Protein AF-A0A2N2YH89-F1 (afdb_monomer)

Secondary structure (DSSP, 8-state):
---HHHHHHHHHHHHHHHHHHHS----PPPPP-------------------PPPS---SS--S-------HHHHHHHHH--EEEEEEEEESSSEEEEEEEEEETTEEEEEEEEEEE-------------PPPPPPEEEEEEEEEEETTEEEEEEEEEEE-TTSEEEEEEE-TTT--EEEEEEE------

Nearest PDB structures (foldseek):
  4yhc-assembly2_B  TM=2.971E-01  e=3.101E-01  Schizosaccharomyces pombe 972h-
  4r9z-assembly1_A  TM=3.423E-01  e=9.248E-01  Mycobacterium avium subsp. paratuberculosis K-10
  5grs-assembly1_A  TM=2.161E-01  e=2.115E-01  Schizosaccharomyces pombe 972h-

Structure (mmCIF, N/CA/C/O backbone):
data_AF-A0A2N2YH89-F1
#
_entry.id   AF-A0A2N2YH89-F1
#
loop_
_atom_site.group_PDB
_atom_site.id
_atom_site.type_symbol
_atom_site.label_atom_id
_atom_site.label_alt_id
_atom_site.label_comp_id
_atom_site.label_asym_id
_atom_site.label_entity_id
_atom_site.label_seq_id
_atom_site.pdbx_PDB_ins_code
_atom_site.Cartn_x
_atom_site.Cartn_y
_atom_site.Cartn_z
_atom_site.occupancy
_atom_site.B_iso_or_equiv
_atom_site.auth_seq_id
_atom_site.auth_comp_id
_atom_site.auth_asym_id
_atom_site.auth_atom_id
_atom_site.pdbx_PDB_model_num
ATOM 1 N N . MET A 1 1 ? 54.997 -1.698 -59.735 1.00 51.88 1 MET A N 1
ATOM 2 C CA . MET A 1 1 ? 54.662 -1.053 -58.443 1.00 51.88 1 MET A CA 1
ATOM 3 C C . MET A 1 1 ? 54.031 -2.098 -57.539 1.00 51.88 1 MET A C 1
ATOM 5 O O . MET A 1 1 ? 53.125 -2.788 -57.981 1.00 51.88 1 MET A O 1
ATOM 9 N N . LYS A 1 2 ? 54.572 -2.293 -56.331 1.00 60.97 2 LYS A N 1
ATOM 10 C CA . LYS A 1 2 ? 54.168 -3.355 -55.394 1.00 60.97 2 LYS A CA 1
ATOM 11 C C . LYS A 1 2 ? 52.795 -3.018 -54.787 1.00 60.97 2 LYS A C 1
ATOM 13 O O . LYS A 1 2 ? 52.726 -2.369 -53.750 1.00 60.97 2 LYS A O 1
ATOM 18 N N . THR A 1 3 ? 51.715 -3.418 -55.452 1.00 72.19 3 THR A N 1
ATOM 19 C CA . THR A 1 3 ? 50.324 -3.209 -55.001 1.00 72.19 3 THR A CA 1
ATOM 20 C C . THR A 1 3 ? 49.895 -4.215 -53.928 1.00 72.19 3 THR A C 1
ATOM 22 O O . THR A 1 3 ? 49.057 -3.908 -53.086 1.00 72.19 3 THR A O 1
ATOM 25 N N . THR A 1 4 ? 50.530 -5.387 -53.889 1.00 76.19 4 THR A N 1
ATOM 26 C CA . THR A 1 4 ? 50.272 -6.471 -52.931 1.00 76.19 4 THR A CA 1
ATOM 27 C C . THR A 1 4 ? 50.399 -6.072 -51.449 1.00 76.19 4 THR A C 1
ATOM 29 O O . THR A 1 4 ? 49.478 -6.377 -50.694 1.00 76.19 4 THR A O 1
ATOM 32 N N . PRO A 1 5 ? 51.456 -5.363 -50.989 1.00 84.06 5 PRO A N 1
ATOM 33 C CA . PRO A 1 5 ? 51.554 -4.950 -49.585 1.00 84.06 5 PRO A CA 1
ATOM 34 C C . PRO A 1 5 ? 50.467 -3.945 -49.176 1.00 84.06 5 PRO A C 1
ATOM 36 O O . PRO A 1 5 ? 49.965 -4.017 -48.060 1.00 84.06 5 PRO A O 1
ATOM 39 N N . TRP A 1 6 ? 50.048 -3.053 -50.079 1.00 85.00 6 TRP A N 1
ATOM 40 C CA . TRP A 1 6 ? 48.990 -2.074 -49.801 1.00 85.00 6 TRP A CA 1
ATOM 41 C C . TRP A 1 6 ? 47.617 -2.731 -49.633 1.00 85.00 6 TRP A C 1
ATOM 43 O O . TRP A 1 6 ? 46.864 -2.351 -48.739 1.00 85.00 6 TRP A O 1
ATOM 53 N N . ILE A 1 7 ? 47.316 -3.763 -50.428 1.00 88.06 7 ILE A N 1
ATOM 54 C CA . ILE A 1 7 ? 46.074 -4.539 -50.297 1.00 88.06 7 ILE A CA 1
ATOM 55 C C . ILE A 1 7 ? 46.023 -5.257 -48.940 1.00 88.06 7 ILE A C 1
ATOM 57 O O . ILE A 1 7 ? 44.997 -5.224 -48.266 1.00 88.06 7 ILE A O 1
ATOM 61 N N . ILE A 1 8 ? 47.140 -5.846 -48.501 1.00 89.00 8 ILE A N 1
ATOM 62 C CA . ILE A 1 8 ? 47.229 -6.536 -47.204 1.00 89.00 8 ILE A CA 1
ATOM 63 C C . ILE A 1 8 ? 47.012 -5.555 -46.043 1.00 89.00 8 ILE A C 1
ATOM 65 O O . ILE A 1 8 ? 46.270 -5.866 -45.114 1.00 89.00 8 ILE A O 1
ATOM 69 N N . ILE A 1 9 ? 47.599 -4.355 -46.113 1.00 90.69 9 ILE A N 1
ATOM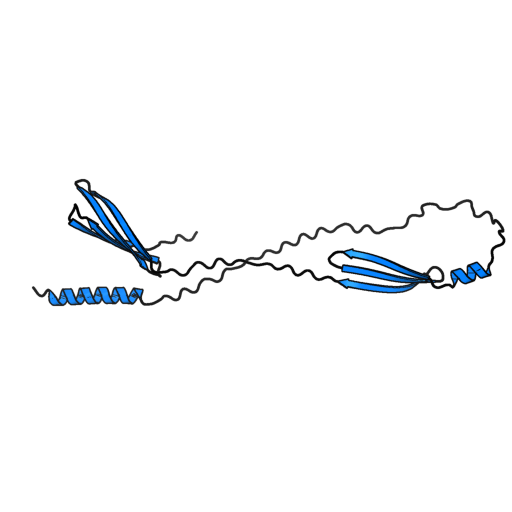 70 C CA . ILE A 1 9 ? 47.425 -3.307 -45.093 1.00 90.69 9 ILE A CA 1
ATOM 71 C C . ILE A 1 9 ? 45.963 -2.844 -45.013 1.00 90.69 9 ILE A C 1
ATOM 73 O O . ILE A 1 9 ? 45.434 -2.682 -43.913 1.00 90.69 9 ILE A O 1
ATOM 77 N N . ILE A 1 10 ? 45.287 -2.677 -46.156 1.00 90.69 10 ILE A N 1
ATOM 78 C CA . ILE A 1 10 ? 43.867 -2.293 -46.201 1.00 90.69 10 ILE A CA 1
ATOM 79 C C . ILE A 1 10 ? 42.989 -3.382 -45.570 1.00 90.69 10 ILE A C 1
ATOM 81 O O . ILE A 1 10 ? 42.126 -3.069 -44.752 1.00 90.69 10 ILE A O 1
ATOM 85 N N . ILE A 1 11 ? 43.237 -4.657 -45.884 1.00 91.19 11 ILE A N 1
ATOM 86 C CA . ILE A 1 11 ? 42.500 -5.786 -45.292 1.00 91.19 11 ILE A CA 1
ATOM 87 C C . ILE A 1 11 ? 42.705 -5.835 -43.769 1.00 91.19 11 ILE A C 1
ATOM 89 O O . ILE A 1 11 ? 41.742 -6.025 -43.025 1.00 91.19 11 ILE A O 1
ATOM 93 N N . LEU A 1 12 ? 43.932 -5.604 -43.293 1.00 90.50 12 LEU A N 1
ATOM 94 C CA . LEU A 1 12 ? 44.253 -5.555 -41.863 1.00 90.50 12 LEU A CA 1
ATOM 95 C C . LEU A 1 12 ? 43.542 -4.403 -41.141 1.00 90.50 12 LEU A C 1
ATOM 97 O O . LEU A 1 12 ? 43.008 -4.601 -40.051 1.00 90.50 12 LEU A O 1
ATOM 101 N N . LEU A 1 13 ? 43.485 -3.219 -41.757 1.00 87.12 13 LEU A N 1
ATOM 102 C CA . LEU A 1 13 ? 42.759 -2.067 -41.215 1.00 87.12 13 LEU A CA 1
ATOM 103 C C . LEU A 1 13 ? 41.254 -2.332 -41.113 1.00 87.12 13 LEU A C 1
ATOM 105 O O . LEU A 1 13 ? 40.651 -2.018 -40.088 1.00 87.12 13 LEU A O 1
ATOM 109 N N . VAL A 1 14 ? 40.656 -2.954 -42.134 1.00 87.19 14 VAL A N 1
ATOM 110 C CA . VAL A 1 14 ? 39.235 -3.338 -42.122 1.00 87.19 14 VAL A CA 1
ATOM 111 C C . VAL A 1 14 ? 38.959 -4.376 -41.028 1.00 87.19 14 VAL A C 1
ATOM 113 O O . VAL A 1 14 ? 38.000 -4.227 -40.270 1.00 87.19 14 VAL A O 1
ATOM 116 N N . ALA A 1 15 ? 39.823 -5.385 -40.880 1.00 85.94 15 ALA A N 1
ATOM 117 C CA . ALA A 1 15 ? 39.697 -6.399 -39.833 1.00 85.94 15 ALA A CA 1
ATOM 118 C C . ALA A 1 15 ? 39.805 -5.802 -38.417 1.00 85.94 15 ALA A C 1
ATOM 120 O O . ALA A 1 15 ? 39.018 -6.147 -37.534 1.00 85.94 15 ALA A O 1
ATOM 121 N N . LEU A 1 16 ? 40.732 -4.864 -38.203 1.00 85.06 16 LEU A N 1
ATOM 122 C CA . LEU A 1 16 ? 40.920 -4.186 -36.917 1.00 85.06 16 LEU A CA 1
ATOM 123 C C . LEU A 1 16 ? 39.730 -3.272 -36.574 1.00 85.06 16 LEU A C 1
ATOM 125 O O . LEU A 1 16 ? 39.316 -3.189 -35.415 1.00 85.06 16 LEU A O 1
ATOM 129 N N . PHE A 1 17 ? 39.124 -2.640 -37.584 1.00 78.06 17 PHE A N 1
ATOM 130 C CA . PHE A 1 17 ? 37.906 -1.844 -37.418 1.00 78.06 17 PHE A CA 1
ATOM 131 C C . PHE A 1 17 ? 36.701 -2.718 -37.030 1.00 78.06 17 PHE A C 1
ATOM 133 O O . PHE A 1 17 ? 35.992 -2.400 -36.074 1.00 78.06 17 PHE A O 1
ATOM 140 N N . LEU A 1 18 ? 36.535 -3.876 -37.683 1.00 76.38 18 LEU A N 1
ATOM 141 C CA . LEU A 1 18 ? 35.496 -4.865 -37.361 1.00 76.38 18 LEU A CA 1
ATOM 142 C C . LEU A 1 18 ? 35.651 -5.433 -35.937 1.00 76.38 18 LEU A C 1
ATOM 144 O O . LEU A 1 18 ? 34.666 -5.563 -35.210 1.00 76.38 18 LEU A O 1
ATOM 148 N N . GLN A 1 19 ? 36.880 -5.706 -35.481 1.00 76.69 19 GLN A N 1
ATOM 149 C CA . GLN A 1 19 ? 37.135 -6.181 -34.110 1.00 76.69 19 GLN A CA 1
ATOM 150 C C . GLN A 1 19 ? 36.736 -5.156 -33.031 1.00 76.69 19 GLN A C 1
ATOM 152 O O . GLN A 1 19 ? 36.253 -5.529 -31.955 1.00 76.69 19 GLN A O 1
ATOM 157 N N . ARG A 1 20 ? 36.871 -3.853 -33.313 1.00 69.12 20 ARG A N 1
ATOM 158 C CA . ARG A 1 20 ? 36.463 -2.772 -32.396 1.00 69.12 20 ARG A CA 1
ATOM 159 C C . ARG A 1 20 ? 34.938 -2.672 -32.246 1.00 69.12 20 ARG A C 1
ATOM 161 O O . ARG A 1 20 ? 34.426 -2.247 -31.206 1.00 69.12 20 ARG A O 1
ATOM 168 N N . GLU A 1 21 ? 34.188 -3.115 -33.248 1.00 65.75 21 GLU A N 1
ATOM 169 C CA . GLU A 1 21 ? 32.735 -3.259 -33.158 1.00 65.75 21 GLU A CA 1
ATOM 170 C C . GLU A 1 21 ? 32.298 -4.537 -32.446 1.00 65.75 21 GLU A C 1
ATOM 172 O O . GLU A 1 21 ? 31.341 -4.498 -31.672 1.00 65.75 21 GLU A O 1
ATOM 177 N N . CYS A 1 22 ? 33.034 -5.634 -32.612 1.00 64.81 22 CYS A N 1
ATOM 178 C CA . CYS A 1 22 ? 32.707 -6.911 -31.982 1.00 64.81 22 CYS A CA 1
ATOM 179 C C . CYS A 1 22 ? 32.970 -6.965 -30.473 1.00 64.81 22 CYS A C 1
ATOM 181 O O . CYS A 1 22 ? 32.470 -7.877 -29.829 1.00 64.81 22 CYS A O 1
ATOM 183 N N . THR A 1 23 ? 33.708 -6.019 -29.884 1.00 68.31 23 THR A N 1
ATOM 184 C CA . THR A 1 23 ? 33.873 -5.936 -28.421 1.00 68.31 23 THR A CA 1
ATOM 185 C C . THR A 1 23 ? 32.646 -5.267 -27.794 1.00 68.31 23 THR A C 1
ATOM 187 O O . THR A 1 23 ? 32.484 -4.046 -27.918 1.00 68.31 23 THR A O 1
ATOM 190 N N . PRO A 1 24 ? 31.725 -6.015 -27.157 1.00 61.25 24 PRO A N 1
ATOM 191 C CA . PRO A 1 24 ? 30.553 -5.412 -26.546 1.00 61.25 24 PRO A CA 1
ATOM 192 C C . PRO A 1 24 ? 31.013 -4.562 -25.361 1.00 61.25 24 PRO A C 1
ATOM 194 O O . PRO A 1 24 ? 31.636 -5.058 -24.426 1.00 61.25 24 PRO A O 1
ATOM 197 N N . LYS A 1 25 ? 30.711 -3.261 -25.391 1.00 62.19 25 LYS A N 1
ATOM 198 C CA . LYS A 1 25 ? 30.760 -2.467 -24.165 1.00 62.19 25 LYS A CA 1
ATOM 199 C C . LYS A 1 25 ? 29.578 -2.920 -23.319 1.00 62.19 25 LYS A C 1
ATOM 201 O O . LYS A 1 25 ? 28.440 -2.834 -23.777 1.00 62.19 25 LYS A O 1
ATOM 206 N N . VAL A 1 26 ? 29.854 -3.418 -22.120 1.00 56.38 26 VAL A N 1
ATOM 207 C CA . VAL A 1 26 ? 28.819 -3.710 -21.129 1.00 56.38 26 VAL A CA 1
ATOM 208 C C . VAL A 1 26 ? 28.295 -2.361 -20.642 1.00 56.38 26 VAL A C 1
ATOM 210 O O . VAL A 1 26 ? 28.901 -1.718 -19.792 1.00 56.38 26 VAL A O 1
ATOM 213 N N . VAL A 1 27 ? 27.223 -1.874 -21.265 1.00 60.84 27 VAL A N 1
ATOM 214 C CA . VAL A 1 27 ? 26.479 -0.719 -20.762 1.00 60.84 27 VAL A CA 1
ATOM 215 C C . VAL A 1 27 ? 25.462 -1.282 -19.786 1.00 60.84 27 VAL A C 1
ATOM 217 O O . VAL A 1 27 ? 24.442 -1.832 -20.199 1.00 60.84 27 VAL A O 1
ATOM 220 N N . CYS A 1 28 ? 25.774 -1.213 -18.495 1.00 55.94 28 CYS A N 1
ATOM 221 C CA . CYS A 1 28 ? 24.780 -1.468 -17.464 1.00 55.94 28 CYS A CA 1
ATOM 222 C C . CYS A 1 28 ? 23.704 -0.378 -17.591 1.00 55.94 28 CYS A C 1
ATOM 224 O O . CYS A 1 28 ? 24.067 0.802 -17.578 1.00 55.94 28 CYS A O 1
ATOM 226 N N . PRO A 1 29 ? 22.415 -0.723 -17.762 1.00 68.56 29 PRO A N 1
ATOM 227 C CA . PRO A 1 29 ? 21.364 0.280 -17.700 1.00 68.56 29 PRO A CA 1
ATOM 228 C C . PRO A 1 29 ? 21.414 0.928 -16.313 1.00 68.56 29 PRO A C 1
ATOM 230 O O . PRO A 1 29 ? 21.413 0.222 -15.304 1.00 68.56 29 PRO A O 1
ATOM 233 N N . GLU A 1 30 ? 21.510 2.259 -16.263 1.00 65.38 30 GLU A N 1
ATOM 234 C CA . GLU A 1 30 ? 21.319 3.001 -15.017 1.00 65.38 30 GLU A CA 1
ATOM 235 C C . GLU A 1 30 ? 19.954 2.601 -14.453 1.00 65.38 30 GLU A C 1
ATOM 237 O O . GLU A 1 30 ? 18.932 2.691 -15.138 1.00 65.38 30 GLU A O 1
ATOM 242 N N . CYS A 1 31 ? 19.957 2.076 -13.226 1.00 55.50 31 CYS A N 1
ATOM 243 C CA . CYS A 1 31 ? 18.734 1.678 -12.549 1.00 55.50 31 CYS A CA 1
ATOM 244 C C . CYS A 1 31 ? 17.789 2.888 -12.495 1.00 55.50 31 CYS A C 1
ATOM 246 O O . CYS A 1 31 ? 18.233 3.966 -12.085 1.00 55.50 31 CYS A O 1
ATOM 248 N N . PRO A 1 32 ? 16.508 2.746 -12.881 1.00 66.38 32 PRO A N 1
ATOM 249 C CA . PRO A 1 32 ? 15.560 3.847 -12.795 1.00 66.38 32 PRO A CA 1
ATOM 250 C C . PRO A 1 32 ? 15.457 4.315 -11.339 1.00 66.38 32 PRO A C 1
ATOM 252 O O . PRO A 1 32 ? 15.051 3.558 -10.455 1.00 66.38 32 PRO A O 1
ATOM 255 N N . GLN A 1 33 ? 15.856 5.562 -11.079 1.00 55.31 33 GLN A N 1
ATOM 256 C CA . GLN A 1 33 ? 15.696 6.176 -9.765 1.00 55.31 33 GLN A CA 1
ATOM 257 C C . GLN A 1 33 ? 14.218 6.508 -9.573 1.00 55.31 33 GLN A C 1
ATOM 259 O O . GLN A 1 33 ? 13.671 7.386 -10.234 1.00 55.31 33 GLN A O 1
ATOM 264 N N . THR A 1 34 ? 13.554 5.756 -8.697 1.00 53.06 34 THR A N 1
ATOM 265 C CA . THR A 1 34 ? 12.163 6.022 -8.328 1.00 53.06 34 THR A CA 1
ATOM 266 C C . THR A 1 34 ? 12.169 7.015 -7.173 1.00 53.06 34 THR A C 1
ATOM 268 O O . THR A 1 34 ? 12.496 6.649 -6.047 1.00 53.06 34 THR A O 1
ATOM 271 N N . THR A 1 35 ? 11.839 8.276 -7.444 1.00 52.69 35 THR A N 1
ATOM 272 C CA . THR A 1 35 ? 11.601 9.279 -6.400 1.00 52.69 35 THR A CA 1
ATOM 273 C C . THR A 1 35 ? 10.124 9.214 -6.027 1.00 52.69 35 THR A C 1
ATOM 275 O O . THR A 1 35 ? 9.265 9.602 -6.815 1.00 52.69 35 THR A O 1
ATOM 278 N N . SER A 1 36 ? 9.809 8.642 -4.864 1.00 55.62 36 SER A N 1
ATOM 279 C CA . SER A 1 36 ? 8.441 8.578 -4.346 1.00 55.62 36 SER A CA 1
ATOM 280 C C . SER A 1 36 ? 8.241 9.638 -3.265 1.00 55.62 36 SER A C 1
ATOM 282 O O . SER A 1 36 ? 8.697 9.455 -2.136 1.00 55.62 36 SER A O 1
ATOM 284 N N . ASP A 1 37 ? 7.520 10.706 -3.593 1.00 42.72 37 ASP A N 1
ATOM 285 C CA . ASP A 1 37 ? 7.068 11.688 -2.609 1.00 42.72 37 ASP A CA 1
ATOM 286 C C . ASP A 1 37 ? 5.690 11.278 -2.079 1.00 42.72 37 ASP A C 1
ATOM 288 O O . ASP A 1 37 ? 4.664 11.422 -2.744 1.00 42.72 37 ASP A O 1
ATOM 292 N N . THR A 1 38 ? 5.646 10.733 -0.863 1.00 63.09 38 THR A N 1
ATOM 293 C CA . THR A 1 38 ? 4.385 10.523 -0.139 1.00 63.09 38 THR A CA 1
ATOM 294 C C . THR A 1 38 ? 4.003 11.789 0.618 1.00 63.09 38 THR A C 1
ATOM 296 O O . THR A 1 38 ? 4.448 12.001 1.745 1.00 63.09 38 THR A O 1
ATOM 299 N N . ILE A 1 39 ? 3.141 12.609 0.018 1.00 62.84 39 ILE A N 1
ATOM 300 C CA . ILE A 1 39 ? 2.477 13.725 0.701 1.00 62.84 39 ILE A CA 1
ATOM 301 C C . ILE A 1 39 ? 1.267 13.155 1.452 1.00 62.84 39 ILE A C 1
ATOM 303 O O . ILE A 1 39 ? 0.360 12.587 0.844 1.00 62.84 39 ILE A O 1
ATOM 307 N N . ARG A 1 40 ? 1.266 13.250 2.787 1.00 50.28 40 ARG A N 1
ATOM 308 C CA . ARG A 1 40 ? 0.141 12.819 3.632 1.00 50.28 40 ARG A CA 1
ATOM 309 C C . ARG A 1 40 ? -0.674 14.030 4.075 1.00 50.28 40 ARG A C 1
ATOM 311 O O . ARG A 1 40 ? -0.378 14.624 5.109 1.00 50.28 40 ARG A O 1
ATOM 318 N N . ASP A 1 41 ? -1.733 14.340 3.334 1.00 42.88 41 ASP A N 1
ATOM 319 C CA . ASP A 1 41 ? -2.750 15.295 3.781 1.00 42.88 41 ASP A CA 1
ATOM 320 C C . ASP A 1 41 ? -3.609 14.654 4.872 1.00 42.88 41 ASP A C 1
ATOM 322 O O . ASP A 1 41 ? -4.537 13.885 4.615 1.00 42.88 41 ASP A O 1
ATOM 326 N N . THR A 1 42 ? -3.279 14.953 6.127 1.00 68.38 42 THR A N 1
ATOM 327 C CA . THR A 1 42 ? -4.094 14.530 7.267 1.00 68.38 42 THR A CA 1
ATOM 328 C C . THR A 1 42 ? -5.078 15.650 7.576 1.00 68.38 42 THR A C 1
ATOM 330 O O . THR A 1 42 ? -4.778 16.555 8.349 1.00 68.38 42 THR A O 1
ATOM 333 N N . ILE A 1 43 ? -6.254 15.619 6.944 1.00 63.03 43 ILE A N 1
ATOM 334 C CA . ILE A 1 43 ? -7.348 16.534 7.292 1.00 63.03 43 ILE A CA 1
ATOM 335 C C . ILE A 1 43 ? -7.888 16.095 8.656 1.00 63.03 43 ILE A C 1
ATOM 337 O O . ILE A 1 43 ? -8.641 15.125 8.765 1.00 63.03 43 ILE A O 1
ATOM 341 N N . THR A 1 44 ? -7.481 16.791 9.715 1.00 49.75 44 THR A N 1
ATOM 342 C CA . THR A 1 44 ? -8.015 16.607 11.065 1.00 49.75 44 THR A CA 1
ATOM 343 C C . THR A 1 44 ? -9.474 17.050 11.087 1.00 49.75 44 THR A C 1
ATOM 345 O O . THR A 1 44 ? -9.794 18.236 11.122 1.00 49.75 44 THR A O 1
ATOM 348 N N . LYS A 1 45 ? -10.392 16.079 11.048 1.00 68.75 45 LYS A N 1
ATOM 349 C CA . LYS A 1 45 ? -11.809 16.355 11.286 1.00 68.75 45 LYS A CA 1
ATOM 350 C C . LYS A 1 45 ? -11.987 16.723 12.763 1.00 68.75 45 LYS A C 1
ATOM 352 O O . LYS A 1 45 ? -11.500 15.981 13.616 1.00 68.75 45 LYS A O 1
ATOM 357 N N . PRO A 1 46 ? -12.669 17.832 13.089 1.00 69.44 46 PRO A N 1
ATOM 358 C CA . PRO A 1 46 ? -12.970 18.155 14.474 1.00 69.44 46 PRO A CA 1
ATOM 359 C C . PRO A 1 46 ? -13.878 17.066 15.058 1.00 69.44 46 PRO A C 1
ATOM 361 O O . PRO A 1 46 ? -14.988 16.840 14.576 1.00 69.44 46 PRO A O 1
ATOM 364 N N . THR A 1 47 ? -13.392 16.369 16.084 1.00 73.31 47 THR A N 1
ATOM 365 C CA . THR A 1 47 ? -14.172 15.376 16.827 1.00 73.31 47 THR A CA 1
ATOM 366 C C . THR A 1 47 ? -15.258 16.098 17.615 1.00 73.31 47 THR A C 1
ATOM 368 O O . THR A 1 47 ? -14.971 16.852 18.546 1.00 73.31 47 THR A O 1
ATOM 371 N N . VAL A 1 48 ? -16.520 15.887 17.242 1.00 69.81 48 VAL A N 1
ATOM 372 C CA . VAL A 1 48 ? -17.659 16.454 17.968 1.00 69.81 48 VAL A CA 1
ATOM 373 C C . VAL A 1 48 ? -17.908 15.586 19.198 1.00 69.81 48 VAL A C 1
ATOM 375 O O . VAL A 1 48 ? -18.520 14.524 19.117 1.00 69.81 48 VAL A O 1
ATOM 378 N N . HIS A 1 49 ? -17.392 16.011 20.349 1.00 69.81 49 HIS A N 1
ATOM 379 C CA . HIS A 1 49 ? -17.685 15.351 21.616 1.00 69.81 49 HIS A CA 1
ATOM 380 C C . HIS A 1 49 ? -19.108 15.708 22.054 1.00 69.81 49 HIS A C 1
ATOM 382 O O . HIS A 1 49 ? -19.419 16.873 22.307 1.00 69.81 49 HIS A O 1
ATOM 388 N N . TYR A 1 50 ? -19.982 14.705 22.134 1.00 73.69 50 TYR A N 1
ATOM 389 C CA . TYR A 1 50 ? -21.333 14.889 22.649 1.00 73.69 50 TYR A CA 1
ATOM 390 C C . TYR A 1 50 ? -21.276 15.221 24.144 1.00 73.69 50 TYR A C 1
ATOM 392 O O . TYR A 1 50 ? -20.912 14.380 24.966 1.00 73.69 50 TYR A O 1
ATOM 400 N N . VAL A 1 51 ? -21.636 16.457 24.490 1.00 75.25 51 VAL A N 1
ATOM 401 C CA . VAL A 1 51 ? -21.857 16.883 25.875 1.00 75.25 51 VAL A CA 1
ATOM 402 C C . VAL A 1 51 ? -23.369 16.896 26.100 1.00 75.25 51 VAL A C 1
ATOM 404 O O . VAL A 1 51 ? -24.039 17.777 25.550 1.00 75.25 51 VAL A O 1
ATOM 407 N N . PRO A 1 52 ? -23.935 15.936 26.855 1.00 63.69 52 PRO A N 1
ATOM 408 C CA . PRO A 1 52 ? -25.366 15.917 27.120 1.00 63.69 52 PRO A CA 1
ATOM 409 C C . PRO A 1 52 ? -25.764 17.192 27.866 1.00 63.69 52 PRO A C 1
ATOM 411 O O . PRO A 1 52 ? -25.309 17.447 28.981 1.00 63.69 52 PRO A O 1
ATOM 414 N N . LYS A 1 53 ? -26.613 18.004 27.233 1.00 73.38 53 LYS A N 1
ATOM 415 C CA . LYS A 1 53 ? -27.264 19.150 27.873 1.00 73.38 53 LYS A CA 1
ATOM 416 C C . LYS A 1 53 ? -28.643 18.700 28.359 1.00 73.38 53 LYS A C 1
ATOM 418 O O . LYS A 1 53 ? -29.364 18.084 27.573 1.00 73.38 53 LYS A O 1
ATOM 423 N N . PRO A 1 54 ? -29.028 18.983 29.614 1.00 68.31 54 PRO A N 1
ATOM 424 C CA . PRO A 1 54 ? -30.370 18.672 30.087 1.00 68.31 54 PRO A CA 1
ATOM 425 C C . PRO A 1 54 ? -31.390 19.450 29.246 1.00 68.31 54 PRO A C 1
ATOM 427 O O . PRO A 1 54 ? -31.355 20.676 29.192 1.00 68.31 54 PRO A O 1
ATOM 430 N N . ILE A 1 55 ? -32.263 18.720 28.546 1.00 73.94 55 ILE A N 1
ATOM 431 C CA . ILE A 1 55 ? -33.295 19.281 27.652 1.00 73.94 55 ILE A CA 1
ATOM 432 C C . ILE A 1 55 ? -34.448 19.868 28.477 1.00 73.94 55 ILE A C 1
ATOM 434 O O . ILE A 1 55 ? -35.083 20.840 28.080 1.00 73.94 55 ILE A O 1
ATOM 438 N N . TYR A 1 56 ? -34.694 19.284 29.647 1.00 72.44 56 TYR A N 1
ATOM 439 C CA . TYR A 1 56 ? -35.704 19.718 30.593 1.00 72.44 56 TYR A CA 1
ATOM 440 C C . TYR A 1 56 ? -35.205 19.436 32.008 1.00 72.44 56 TYR A C 1
ATOM 442 O O . TYR A 1 56 ? -34.857 18.302 32.340 1.00 72.44 56 TYR A O 1
ATOM 450 N N . THR A 1 57 ? -35.153 20.475 32.830 1.00 61.62 57 THR A N 1
ATOM 451 C CA . THR A 1 57 ? -34.955 20.368 34.273 1.00 61.62 57 THR A CA 1
ATOM 452 C C . THR A 1 57 ? -36.300 20.625 34.915 1.00 61.62 57 THR A C 1
ATOM 454 O O . THR A 1 57 ? -36.821 21.739 34.873 1.00 61.62 57 THR A O 1
ATOM 457 N N . ASP A 1 58 ? -36.877 19.572 35.473 1.00 62.97 58 ASP A N 1
ATOM 458 C CA . ASP A 1 58 ? -38.140 19.666 36.172 1.00 62.97 58 ASP A CA 1
ATOM 459 C C . ASP A 1 58 ? -37.970 20.478 37.462 1.00 62.97 58 ASP A C 1
ATOM 461 O O . ASP A 1 58 ? -37.356 20.031 38.430 1.00 62.97 58 ASP A O 1
ATOM 465 N N . THR A 1 59 ? -38.491 21.700 37.458 1.00 67.25 59 THR A N 1
ATOM 466 C CA . THR A 1 59 ? -38.507 22.593 38.619 1.00 67.25 59 THR A CA 1
ATOM 467 C C . THR A 1 59 ? -39.809 22.486 39.423 1.00 67.25 59 THR A C 1
ATOM 469 O O . THR A 1 59 ? -39.956 23.206 40.410 1.00 67.25 59 THR A O 1
ATOM 472 N N . GLY A 1 60 ? -40.752 21.601 39.046 1.00 57.78 60 GLY A N 1
ATOM 473 C CA . GLY A 1 60 ? -42.127 21.618 39.567 1.00 57.78 60 GLY A CA 1
ATOM 474 C C . GLY A 1 60 ? -42.816 20.274 39.865 1.00 57.78 60 GLY A C 1
ATOM 475 O O . GLY A 1 60 ? -43.813 20.288 40.591 1.00 57.78 60 GLY A O 1
ATOM 476 N N . SER A 1 61 ? -42.331 19.116 39.391 1.00 51.31 61 SER A N 1
ATOM 477 C CA . SER A 1 61 ? -42.915 17.792 39.706 1.00 51.31 61 SER A CA 1
ATOM 478 C C . SER A 1 61 ? -42.307 17.110 40.936 1.00 51.31 61 SER A C 1
ATOM 480 O O . SER A 1 61 ? -42.496 15.914 41.145 1.00 51.31 61 SER A O 1
ATOM 482 N N . THR A 1 62 ? -41.687 17.873 41.838 1.00 52.34 62 THR A N 1
ATOM 483 C CA . THR A 1 62 ? -41.470 17.461 43.239 1.00 52.34 62 THR A CA 1
ATOM 484 C C . THR A 1 62 ? -42.720 17.649 44.107 1.00 52.34 62 THR A C 1
ATOM 486 O O . THR A 1 62 ? -42.653 17.612 45.335 1.00 52.34 62 THR A O 1
ATOM 489 N N . LYS A 1 63 ? -43.909 17.801 43.507 1.00 52.31 63 LYS A N 1
ATOM 490 C CA . LYS A 1 63 ? -45.145 17.449 44.211 1.00 52.31 63 LYS A CA 1
ATOM 491 C C . LYS A 1 63 ? -45.113 15.943 44.427 1.00 52.31 63 LYS A C 1
ATOM 493 O O . LYS A 1 63 ? -45.383 15.198 43.492 1.00 52.31 63 LYS A O 1
ATOM 498 N N . TRP A 1 64 ? -44.780 15.522 45.646 1.00 54.34 64 TRP A N 1
ATOM 499 C CA . TRP A 1 64 ? -44.895 14.149 46.134 1.00 54.34 64 TRP A CA 1
ATOM 500 C C . TRP A 1 64 ? -46.308 13.618 45.862 1.00 54.34 64 TRP A C 1
ATOM 502 O O . TRP A 1 64 ? -47.207 13.707 46.696 1.00 54.34 64 TRP A O 1
ATOM 512 N N . ARG A 1 65 ? -46.543 13.097 44.658 1.00 55.09 65 ARG A N 1
ATOM 513 C CA . ARG A 1 65 ? -47.710 12.277 44.376 1.00 55.09 65 ARG A CA 1
ATOM 514 C C . ARG A 1 65 ? -47.391 10.929 44.990 1.00 55.09 65 ARG A C 1
ATOM 516 O O . ARG A 1 65 ? -46.575 10.186 44.454 1.00 55.09 65 ARG A O 1
ATOM 523 N N . SER A 1 66 ? -48.009 10.644 46.133 1.00 57.84 66 SER A N 1
ATOM 524 C CA . SER A 1 66 ? -48.064 9.294 46.681 1.00 57.84 66 SER A CA 1
ATOM 525 C C . SER A 1 66 ? -48.891 8.448 45.714 1.00 57.84 66 SER A C 1
ATOM 527 O O . SER A 1 66 ? -50.112 8.363 45.806 1.00 57.84 66 SER A O 1
ATOM 529 N N . TYR A 1 67 ? -48.225 7.923 44.692 1.00 65.50 67 TYR A N 1
ATOM 530 C CA . TYR A 1 67 ? -48.731 6.779 43.958 1.00 65.50 67 TYR A CA 1
ATOM 531 C C . TYR A 1 67 ? -48.478 5.532 44.811 1.00 65.50 67 TYR A C 1
ATOM 533 O O . TYR A 1 67 ? -47.489 5.500 45.548 1.00 65.50 67 TYR A O 1
ATOM 541 N N . PRO A 1 68 ? -49.334 4.503 44.736 1.00 71.19 68 PRO A N 1
ATOM 542 C CA . PRO A 1 68 ? -48.977 3.182 45.230 1.00 71.19 68 PRO A CA 1
ATOM 543 C C . PRO A 1 68 ? -47.801 2.680 44.386 1.00 71.19 68 PRO A C 1
ATOM 545 O O . PRO A 1 68 ? -47.978 2.218 43.263 1.00 71.19 68 PRO A O 1
ATOM 548 N N . VAL A 1 69 ? -46.586 2.877 44.892 1.00 68.12 69 VAL A N 1
ATOM 549 C CA . VAL A 1 69 ? -45.360 2.438 44.232 1.00 68.12 69 VAL A CA 1
ATOM 550 C C . VAL A 1 69 ? -44.984 1.087 44.810 1.00 68.12 69 VAL A C 1
ATOM 552 O O . VAL A 1 69 ? -44.799 0.964 46.021 1.00 68.12 69 VAL A O 1
ATOM 555 N N . ASP A 1 70 ? -44.874 0.078 43.952 1.00 78.56 70 ASP A N 1
ATOM 556 C CA . ASP A 1 70 ? -44.353 -1.220 44.358 1.00 78.56 70 ASP A CA 1
ATOM 557 C C . ASP A 1 70 ? -42.836 -1.097 44.559 1.00 78.56 70 ASP A C 1
ATOM 559 O O . ASP A 1 70 ? -42.038 -1.094 43.614 1.00 78.56 70 ASP A O 1
ATOM 563 N N . THR A 1 71 ? -42.434 -0.920 45.817 1.00 82.88 71 THR A N 1
ATOM 564 C CA . THR A 1 71 ? -41.027 -0.773 46.199 1.00 82.88 71 THR A CA 1
ATOM 565 C C . THR A 1 71 ? -40.219 -2.019 45.856 1.00 82.88 71 THR A C 1
ATOM 567 O O . THR A 1 71 ? -39.044 -1.893 45.513 1.00 82.88 71 THR A O 1
ATOM 570 N N . PHE A 1 72 ? -40.831 -3.208 45.874 1.00 87.62 72 PHE A N 1
ATOM 571 C CA . PHE A 1 72 ? -40.157 -4.441 45.478 1.00 87.62 72 PHE A CA 1
ATOM 572 C C . PHE A 1 72 ? -39.849 -4.449 43.986 1.00 87.62 72 PHE A C 1
ATOM 574 O O . PHE A 1 72 ? -38.741 -4.823 43.607 1.00 87.62 72 PHE A O 1
ATOM 581 N N . GLN A 1 73 ? -40.778 -3.986 43.148 1.00 88.06 73 GLN A N 1
ATOM 582 C CA . GLN A 1 73 ? -40.555 -3.910 41.705 1.00 88.06 73 GLN A CA 1
ATOM 583 C C . GLN A 1 73 ? -39.419 -2.940 41.359 1.00 88.06 73 GLN A C 1
ATOM 585 O O . GLN A 1 73 ? -38.545 -3.285 40.566 1.00 88.06 73 GLN A O 1
ATOM 590 N N . ILE A 1 74 ? -39.380 -1.765 41.993 1.00 87.38 74 ILE A N 1
ATOM 591 C CA . ILE A 1 74 ? -38.304 -0.784 41.774 1.00 87.38 74 ILE A CA 1
ATOM 592 C C . ILE A 1 74 ? -36.950 -1.341 42.216 1.00 87.38 74 ILE A C 1
ATOM 594 O O . ILE A 1 74 ? -35.965 -1.204 41.494 1.00 87.38 74 ILE A O 1
ATOM 598 N N . LEU A 1 75 ? -36.881 -1.974 43.391 1.00 89.75 75 LEU A N 1
ATOM 599 C CA . LEU A 1 75 ? -35.637 -2.576 43.872 1.00 89.75 75 LEU A CA 1
ATOM 600 C C . LEU A 1 75 ? -35.193 -3.718 42.953 1.00 89.75 75 LEU A C 1
ATOM 602 O O . LEU A 1 75 ? -34.017 -3.797 42.605 1.00 89.75 75 LEU A O 1
ATOM 606 N N . SER A 1 76 ? -36.127 -4.562 42.515 1.00 90.44 76 SER A N 1
ATOM 607 C CA . SER A 1 76 ? -35.849 -5.634 41.562 1.00 90.44 76 SER A CA 1
ATOM 608 C C . SER A 1 76 ? -35.275 -5.092 40.252 1.00 90.44 76 SER A C 1
ATOM 610 O O . SER A 1 76 ? -34.281 -5.625 39.766 1.00 90.44 76 SER A O 1
ATOM 612 N N . ASP A 1 77 ? -35.861 -4.028 39.700 1.00 89.38 77 ASP A N 1
ATOM 613 C CA . ASP A 1 77 ? -35.388 -3.389 38.469 1.00 89.38 77 ASP A CA 1
ATOM 614 C C . ASP A 1 77 ? -34.008 -2.736 38.660 1.00 89.38 77 ASP A C 1
ATOM 616 O O . ASP A 1 77 ? -33.084 -2.988 37.888 1.00 89.38 77 ASP A O 1
ATOM 620 N N . TYR A 1 78 ? -33.807 -2.009 39.765 1.00 90.94 78 TYR A N 1
ATOM 621 C CA . TYR A 1 78 ? -32.537 -1.351 40.092 1.00 90.94 78 TYR A CA 1
ATOM 622 C C . TYR A 1 78 ? -31.366 -2.336 40.256 1.00 90.94 78 TYR A C 1
ATOM 624 O O . T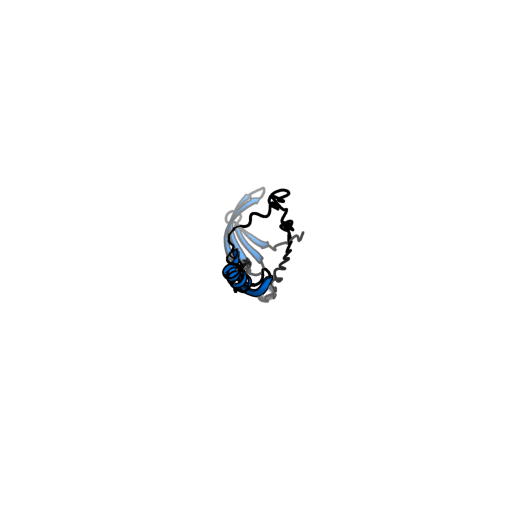YR A 1 78 ? -30.245 -2.055 39.817 1.00 90.94 78 TYR A O 1
ATOM 632 N N . PHE A 1 79 ? -31.608 -3.496 40.874 1.00 93.44 79 PHE A N 1
ATOM 633 C CA . PHE A 1 79 ? -30.605 -4.554 41.043 1.00 93.44 79 PHE A CA 1
ATOM 634 C C . PHE A 1 79 ? -30.506 -5.507 39.850 1.00 93.44 79 PHE A C 1
ATOM 636 O O . PHE A 1 79 ? -29.593 -6.340 39.810 1.00 93.44 79 PHE A O 1
ATOM 643 N N . SER A 1 80 ? -31.399 -5.394 38.868 1.00 93.25 80 SER A N 1
ATOM 644 C CA . SER A 1 80 ? -31.320 -6.204 37.664 1.00 93.25 80 SER A CA 1
ATOM 645 C C . SER A 1 80 ? -30.057 -5.872 36.857 1.00 93.25 80 SER A C 1
ATOM 647 O O . SER A 1 80 ? -29.402 -4.837 37.036 1.00 93.25 80 SER A O 1
ATOM 649 N N . LYS A 1 81 ? -29.653 -6.810 35.999 1.00 93.69 81 LYS A N 1
ATOM 650 C CA . LYS A 1 81 ? -28.526 -6.641 35.080 1.00 93.69 81 LYS A CA 1
ATOM 651 C C . LYS A 1 81 ? -29.081 -6.605 33.670 1.00 93.69 81 LYS A C 1
ATOM 653 O O . LYS A 1 81 ? -29.598 -7.611 33.188 1.00 93.69 81 LYS A O 1
ATOM 658 N N . HIS A 1 82 ? -28.924 -5.472 33.009 1.00 92.88 82 HIS A N 1
ATOM 659 C CA . HIS A 1 82 ? -29.286 -5.305 31.612 1.00 92.88 82 HIS A CA 1
ATOM 660 C C . HIS A 1 82 ? -28.045 -5.381 30.744 1.00 92.88 82 HIS A C 1
ATOM 662 O O . HIS A 1 82 ? -27.000 -4.826 31.084 1.00 92.88 82 HIS A O 1
ATOM 668 N N . LEU A 1 83 ? -28.175 -6.075 29.622 1.00 94.81 83 LEU A N 1
ATOM 669 C CA . LEU A 1 83 ? -27.099 -6.288 28.673 1.00 94.81 83 LEU A CA 1
ATOM 670 C C . LEU A 1 83 ? -27.448 -5.519 27.401 1.00 94.81 83 LEU A C 1
ATOM 672 O O . LEU A 1 83 ? -28.418 -5.837 26.717 1.00 94.81 83 LEU A O 1
ATOM 676 N N . TYR A 1 84 ? -26.680 -4.473 27.129 1.00 92.31 84 TYR A N 1
ATOM 677 C CA . TYR A 1 84 ? -26.844 -3.594 25.981 1.00 92.31 84 TYR A CA 1
ATOM 678 C C . TYR A 1 84 ? -25.761 -3.907 24.959 1.00 92.31 84 TYR A C 1
ATOM 680 O O . TYR A 1 84 ? -24.590 -4.038 25.308 1.00 92.31 84 TYR A O 1
ATOM 688 N N . ARG A 1 85 ? -26.147 -4.026 23.689 1.00 92.06 85 ARG A N 1
ATOM 689 C CA . ARG A 1 85 ? -25.219 -4.254 22.583 1.00 92.06 85 ARG A CA 1
ATOM 690 C C . ARG A 1 85 ? -25.389 -3.143 21.562 1.00 92.06 85 ARG A C 1
ATOM 692 O O . ARG A 1 85 ? -26.464 -3.011 20.986 1.00 92.06 85 ARG A O 1
ATOM 699 N N . ASP A 1 86 ? -24.329 -2.379 21.348 1.00 90.50 86 ASP A N 1
ATOM 700 C CA . ASP A 1 86 ? -24.308 -1.227 20.450 1.00 90.50 86 ASP A CA 1
ATOM 701 C C . ASP A 1 86 ? -23.176 -1.357 19.423 1.00 90.50 86 ASP A C 1
ATOM 703 O O . ASP A 1 86 ? -22.151 -1.986 19.686 1.00 90.50 86 ASP A O 1
ATOM 707 N N . THR A 1 87 ? -23.354 -0.788 18.235 1.00 92.88 87 THR A N 1
ATOM 708 C CA . THR A 1 87 ? -22.344 -0.793 17.169 1.00 92.88 87 THR A CA 1
ATOM 709 C C . THR A 1 87 ? -21.812 0.622 16.986 1.00 92.88 87 THR A C 1
ATOM 711 O O . THR A 1 87 ? -22.500 1.476 16.440 1.00 92.88 87 THR A O 1
ATOM 714 N N . LEU A 1 88 ? -20.574 0.866 17.423 1.00 90.31 88 LEU A N 1
ATOM 715 C CA . LEU A 1 88 ? -19.942 2.188 17.358 1.00 90.31 88 LEU A CA 1
ATOM 716 C C . LEU A 1 88 ? -19.437 2.530 15.953 1.00 90.31 88 LEU A C 1
ATOM 718 O O . LEU A 1 88 ? -19.429 3.696 15.568 1.00 90.31 88 LEU A O 1
ATOM 722 N N . GLN A 1 89 ? -18.979 1.526 15.202 1.00 89.69 89 GLN A N 1
ATOM 723 C CA . GLN A 1 89 ? -18.455 1.710 13.851 1.00 89.69 89 GLN A CA 1
ATOM 724 C C . GLN A 1 89 ? -18.689 0.454 13.015 1.00 89.69 89 GLN A C 1
ATOM 726 O O . GLN A 1 89 ? -18.468 -0.653 13.498 1.00 89.69 89 GLN A O 1
ATOM 731 N N . ASN A 1 90 ? -19.124 0.619 11.768 1.00 92.56 90 ASN A N 1
ATOM 732 C CA . ASN A 1 90 ? -19.326 -0.472 10.818 1.00 92.56 90 ASN A CA 1
ATOM 733 C C . ASN A 1 90 ? -19.014 0.019 9.399 1.00 92.56 90 ASN A C 1
ATOM 735 O O . ASN A 1 90 ? -19.919 0.315 8.621 1.00 92.56 90 ASN A O 1
ATOM 739 N N . ASP A 1 91 ? -17.721 0.135 9.101 1.00 89.56 91 ASP A N 1
ATOM 740 C CA . ASP A 1 91 ? -17.205 0.638 7.828 1.00 89.56 91 ASP A CA 1
ATOM 741 C C . ASP A 1 91 ? -16.363 -0.426 7.105 1.00 89.56 91 ASP A C 1
ATOM 743 O O . ASP A 1 91 ? -16.024 -1.476 7.652 1.00 89.56 91 ASP A O 1
ATOM 747 N N . SER A 1 92 ? -15.914 -0.112 5.886 1.00 85.88 92 SER A N 1
ATOM 748 C CA . SER A 1 92 ? -15.022 -0.960 5.078 1.00 85.88 92 SER A CA 1
ATOM 749 C C . SER A 1 92 ? -13.652 -1.243 5.705 1.00 85.88 92 SER A C 1
ATOM 751 O O . SER A 1 92 ? -12.914 -2.073 5.182 1.00 85.88 92 SER A O 1
ATOM 753 N N . ASN A 1 93 ? -13.293 -0.529 6.775 1.00 87.88 93 ASN A N 1
ATOM 754 C CA . ASN A 1 93 ? -11.995 -0.629 7.445 1.00 87.88 93 ASN A CA 1
ATOM 755 C C . ASN A 1 93 ? -12.093 -1.322 8.809 1.00 87.88 93 ASN A C 1
ATOM 757 O O . ASN A 1 93 ? -11.118 -1.927 9.253 1.00 87.88 93 ASN A O 1
ATOM 761 N N . ALA A 1 94 ? -13.235 -1.211 9.495 1.00 92.00 94 ALA A N 1
ATOM 762 C CA . ALA A 1 94 ? -13.407 -1.747 10.838 1.00 92.00 94 ALA A CA 1
ATOM 763 C C . ALA A 1 94 ? -14.883 -1.910 11.229 1.00 92.00 94 ALA A C 1
ATOM 765 O O . ALA A 1 94 ? -15.733 -1.093 10.874 1.00 92.00 94 ALA A O 1
ATOM 766 N N . LEU A 1 95 ? -15.139 -2.931 12.043 1.00 94.06 95 LEU A N 1
ATOM 767 C CA . LEU A 1 95 ? -16.371 -3.159 12.788 1.00 94.06 95 LEU A CA 1
ATOM 768 C C . LEU A 1 95 ? -16.049 -3.107 14.288 1.00 94.06 95 LEU A C 1
ATOM 770 O O . LEU A 1 95 ? -15.232 -3.887 14.778 1.00 94.06 95 LEU A O 1
ATOM 774 N N . ILE A 1 96 ? -16.695 -2.197 15.014 1.00 94.25 96 ILE A N 1
ATOM 775 C CA . ILE A 1 96 ? -16.545 -2.012 16.459 1.00 94.25 96 ILE A CA 1
ATOM 776 C C . ILE A 1 96 ? -17.919 -2.156 17.104 1.00 94.25 96 ILE A C 1
ATOM 778 O O . ILE A 1 96 ? -18.799 -1.316 16.916 1.00 94.25 96 ILE A O 1
ATOM 782 N N . VAL A 1 97 ? -18.085 -3.213 17.892 1.00 94.00 97 VAL A N 1
ATOM 783 C CA . VAL A 1 97 ? -19.310 -3.518 18.637 1.00 94.00 97 VAL A CA 1
ATOM 784 C C . VAL A 1 97 ? -18.996 -3.488 20.127 1.00 94.00 97 VAL A C 1
ATOM 786 O O . VAL A 1 97 ? -18.028 -4.095 20.574 1.00 94.00 97 VAL A O 1
ATOM 789 N N . LEU A 1 98 ? -19.813 -2.791 20.905 1.00 93.00 98 LEU A N 1
ATOM 790 C CA . LEU A 1 98 ? -19.681 -2.662 22.347 1.00 93.00 98 LEU A CA 1
ATOM 791 C C . LEU A 1 98 ? -20.794 -3.442 23.039 1.00 93.00 98 LEU A C 1
ATOM 793 O O . LEU A 1 98 ? -21.963 -3.317 22.684 1.00 93.00 98 LEU A O 1
ATOM 797 N N . THR A 1 99 ? -20.429 -4.252 24.027 1.00 94.38 99 THR A N 1
ATOM 798 C CA . THR A 1 99 ? -21.390 -4.952 24.882 1.00 94.38 99 THR A CA 1
ATOM 799 C C . THR A 1 99 ? -21.222 -4.477 26.319 1.00 94.38 99 THR A C 1
ATOM 801 O O . THR A 1 99 ? -20.178 -4.713 26.928 1.00 94.38 99 THR A O 1
ATOM 804 N N . ASP A 1 100 ? -22.245 -3.811 26.847 1.00 95.44 100 ASP A N 1
ATOM 805 C CA . ASP A 1 100 ? -22.261 -3.211 28.177 1.00 95.44 100 ASP A CA 1
ATOM 806 C C . ASP A 1 100 ? -23.251 -3.935 29.091 1.00 95.44 100 ASP A C 1
ATOM 808 O O . ASP A 1 100 ? -24.413 -4.132 28.744 1.00 95.44 100 ASP A O 1
ATOM 812 N N . THR A 1 101 ? -22.810 -4.275 30.299 1.00 93.88 101 THR A N 1
ATOM 813 C CA . THR A 1 101 ? -23.687 -4.746 31.374 1.00 93.88 101 THR A CA 1
ATOM 814 C C . THR A 1 101 ? -23.933 -3.596 32.338 1.00 93.88 101 THR A C 1
ATOM 816 O O . THR A 1 101 ? -23.007 -3.150 33.021 1.00 93.88 101 THR A O 1
ATOM 819 N N . VAL A 1 102 ? -25.176 -3.132 32.426 1.00 93.38 102 VAL A N 1
ATOM 820 C CA . VAL A 1 102 ? -25.599 -2.035 33.303 1.00 93.38 102 VAL A CA 1
ATOM 821 C C . VAL A 1 102 ? -26.445 -2.592 34.443 1.00 93.38 102 VAL A C 1
ATOM 823 O O . VAL A 1 102 ? -27.325 -3.422 34.232 1.00 93.38 102 VAL A O 1
ATOM 826 N N . SER A 1 103 ? -26.161 -2.150 35.661 1.00 93.44 103 SER A N 1
ATOM 827 C CA . SER A 1 103 ? -26.930 -2.464 36.869 1.00 93.44 103 SER A CA 1
ATOM 828 C C . SER A 1 103 ? -26.767 -1.315 37.849 1.00 93.44 103 SER A C 1
ATOM 830 O O . SER A 1 103 ? -25.726 -0.662 37.827 1.00 93.44 103 SER A O 1
ATOM 832 N N . GLN A 1 104 ? -27.753 -1.041 38.701 1.00 94.75 104 GLN A N 1
ATOM 833 C CA . GLN A 1 104 ? -27.676 0.043 39.690 1.00 94.75 104 GLN A CA 1
ATOM 834 C C . GLN A 1 104 ? -27.355 1.417 39.064 1.00 94.75 104 GLN A C 1
ATOM 836 O O . GLN A 1 104 ? -26.645 2.228 39.658 1.00 94.75 104 GLN A O 1
ATOM 841 N N . ASN A 1 105 ? -27.823 1.669 37.833 1.00 89.56 105 ASN A N 1
ATOM 842 C CA . ASN A 1 105 ? -27.493 2.857 37.031 1.00 89.56 105 ASN A CA 1
ATOM 843 C C . ASN A 1 105 ? -25.986 3.082 36.797 1.00 89.56 105 ASN A C 1
ATOM 845 O O . ASN A 1 105 ? -25.553 4.207 36.544 1.00 89.56 105 ASN A O 1
ATOM 849 N N . ARG A 1 106 ? -25.175 2.018 36.846 1.00 91.06 106 ARG A N 1
ATOM 850 C CA . ARG A 1 106 ? -23.752 2.052 36.493 1.00 91.06 106 ARG A CA 1
ATOM 851 C C . ARG A 1 106 ? -23.408 0.968 35.482 1.00 91.06 106 ARG A C 1
ATOM 853 O O . ARG A 1 106 ? -23.984 -0.119 35.490 1.00 91.06 106 ARG A O 1
ATOM 860 N N . ILE A 1 107 ? -22.399 1.232 34.660 1.00 93.69 107 ILE A N 1
ATOM 861 C CA . ILE A 1 107 ? -21.791 0.202 33.816 1.00 93.69 107 ILE A CA 1
ATOM 862 C C . ILE A 1 107 ? -20.934 -0.680 34.725 1.00 93.69 107 ILE A C 1
ATOM 864 O O . ILE A 1 107 ? -19.939 -0.233 35.290 1.00 93.69 107 ILE A O 1
ATOM 868 N N . VAL A 1 108 ? -21.357 -1.928 34.904 1.00 95.19 108 VAL A N 1
ATOM 869 C CA . VAL A 1 108 ? -20.640 -2.936 35.696 1.00 95.19 108 VAL A CA 1
ATOM 870 C C . VAL A 1 108 ? -19.526 -3.567 34.871 1.00 95.19 108 VAL A C 1
ATOM 872 O O . VAL A 1 108 ? -18.469 -3.893 35.403 1.00 95.19 108 VAL A O 1
ATOM 875 N N . TYR A 1 109 ? -19.768 -3.754 33.576 1.00 93.00 109 TYR A N 1
ATOM 876 C CA . TYR A 1 109 ? -18.822 -4.381 32.667 1.00 93.00 109 TYR A CA 1
ATOM 877 C C . TYR A 1 109 ? -19.005 -3.846 31.250 1.00 93.00 109 TYR A C 1
ATOM 879 O O . TYR A 1 109 ? -20.127 -3.552 30.844 1.00 93.00 109 TYR A O 1
ATOM 887 N N . ARG A 1 110 ? -17.898 -3.739 30.515 1.00 94.50 110 ARG A N 1
ATOM 888 C CA . ARG A 1 110 ? -17.849 -3.261 29.135 1.00 94.50 110 ARG A CA 1
ATOM 889 C C . ARG A 1 110 ? -16.871 -4.115 28.343 1.00 94.50 110 ARG A C 1
ATOM 891 O O . ARG A 1 110 ? -15.700 -4.204 28.710 1.00 94.50 110 ARG A O 1
ATOM 898 N N . TYR A 1 111 ? -17.346 -4.708 27.256 1.00 92.50 111 TYR A N 1
ATOM 899 C CA . TYR A 1 111 ? -16.558 -5.564 26.375 1.00 92.50 111 TYR A CA 1
ATOM 900 C C . TYR A 1 111 ? -16.584 -5.041 24.933 1.00 92.50 111 TYR A C 1
ATOM 902 O O . TYR A 1 111 ? -17.647 -5.052 24.304 1.00 92.50 111 TYR A O 1
ATOM 910 N N . PRO A 1 112 ? -15.441 -4.573 24.397 1.00 93.50 112 PRO A N 1
ATOM 911 C CA . PRO A 1 112 ? -15.327 -4.175 23.002 1.00 93.50 112 PRO A CA 1
ATOM 912 C C . PRO A 1 112 ? -14.961 -5.371 22.111 1.00 93.50 112 PRO A C 1
ATOM 914 O O . PRO A 1 112 ? -13.944 -6.032 22.311 1.00 93.50 112 PRO A O 1
ATOM 917 N N . GLN A 1 113 ? -15.756 -5.601 21.072 1.00 94.19 113 GLN A N 1
ATOM 918 C CA . GLN A 1 113 ? -15.454 -6.509 19.974 1.00 94.19 113 GLN A CA 1
ATOM 919 C C . GLN A 1 113 ? -15.014 -5.680 18.763 1.00 94.19 113 GLN A C 1
ATOM 921 O O . GLN A 1 113 ? -15.821 -4.984 18.148 1.00 94.19 113 GLN A O 1
ATOM 926 N N . ILE A 1 114 ? -13.723 -5.756 18.435 1.00 94.62 114 ILE A N 1
ATOM 927 C CA . ILE A 1 114 ? -13.099 -4.999 17.345 1.00 94.62 114 ILE A CA 1
ATOM 928 C C . ILE A 1 114 ? -12.683 -5.977 16.248 1.00 94.62 114 ILE A C 1
ATOM 930 O O . ILE A 1 114 ? -11.969 -6.944 16.501 1.00 94.62 114 ILE A O 1
ATOM 934 N N . THR A 1 115 ? -13.119 -5.729 15.020 1.00 93.38 115 THR A N 1
ATOM 935 C CA . THR A 1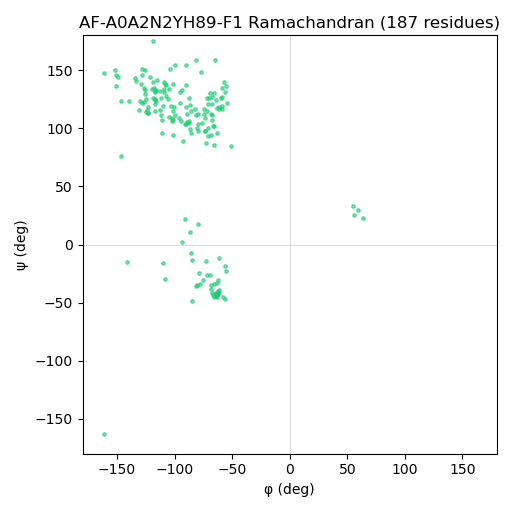 115 ? -12.711 -6.465 13.819 1.00 93.38 115 THR A CA 1
ATOM 936 C C . THR A 1 115 ? -12.173 -5.467 12.804 1.00 93.38 115 THR A C 1
ATOM 938 O O . THR A 1 115 ? -12.850 -4.497 12.485 1.00 93.38 115 THR A O 1
ATOM 941 N N . LEU A 1 116 ? -10.948 -5.677 12.319 1.00 92.19 116 LEU A N 1
ATOM 942 C CA . LEU A 1 116 ? -10.284 -4.789 11.361 1.00 92.19 116 LEU A CA 1
ATOM 943 C C . LEU A 1 116 ? -10.239 -5.447 9.979 1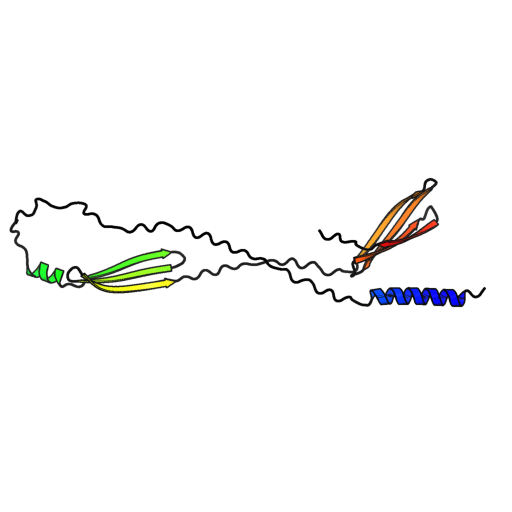.00 92.19 116 LEU A C 1
ATOM 945 O O . LEU A 1 116 ? -9.907 -6.627 9.865 1.00 92.19 116 LEU A O 1
ATOM 949 N N . TYR A 1 117 ? -10.525 -4.670 8.938 1.00 89.81 117 TYR A N 1
ATOM 950 C CA . TYR A 1 117 ? -10.503 -5.095 7.540 1.00 89.81 117 TYR A CA 1
ATOM 951 C C . TYR A 1 117 ? -9.328 -4.414 6.817 1.00 89.81 117 TYR A C 1
ATOM 953 O O . TYR A 1 117 ? -9.439 -3.257 6.404 1.00 89.81 117 TYR A O 1
ATOM 961 N N . PRO A 1 118 ? -8.166 -5.081 6.685 1.00 83.12 118 PRO A N 1
ATOM 962 C CA . PRO A 1 118 ? -7.003 -4.483 6.041 1.00 83.12 118 PRO A CA 1
ATOM 963 C C . PRO A 1 118 ? -7.233 -4.324 4.534 1.00 83.12 118 PRO A C 1
ATOM 965 O O . PRO A 1 118 ? -7.511 -5.293 3.828 1.00 83.12 118 PRO A O 1
ATOM 968 N N . GLN A 1 119 ? -7.058 -3.107 4.019 1.00 78.88 119 GLN A N 1
ATOM 969 C CA . GLN A 1 119 ? -7.096 -2.842 2.581 1.00 78.88 119 GLN A CA 1
ATOM 970 C C . GLN A 1 119 ? -5.691 -2.976 1.985 1.00 78.88 119 GLN A C 1
ATOM 972 O O . GLN A 1 119 ? -4.772 -2.247 2.353 1.00 78.88 119 GLN A O 1
ATOM 977 N N . THR A 1 120 ? -5.505 -3.912 1.052 1.00 77.75 120 THR A N 1
ATOM 978 C CA . THR A 1 120 ? -4.253 -4.025 0.290 1.00 77.75 120 THR A CA 1
ATOM 979 C C . THR A 1 120 ? -4.343 -3.177 -0.974 1.00 77.75 120 THR A C 1
ATOM 981 O O . THR A 1 120 ? -4.979 -3.572 -1.951 1.00 77.75 120 THR A O 1
ATOM 984 N N . ILE A 1 121 ? -3.684 -2.019 -0.977 1.00 76.44 121 ILE A N 1
ATOM 985 C CA . ILE A 1 121 ? -3.539 -1.193 -2.179 1.00 76.44 121 ILE A CA 1
ATOM 986 C C . ILE A 1 121 ? -2.414 -1.797 -3.026 1.00 76.44 121 ILE A C 1
ATOM 988 O O . ILE A 1 121 ? -1.251 -1.784 -2.629 1.00 76.44 121 ILE A O 1
ATOM 992 N N . ARG A 1 122 ? -2.749 -2.349 -4.197 1.00 74.19 122 ARG A N 1
ATOM 993 C CA . ARG A 1 122 ? -1.753 -2.826 -5.166 1.00 74.19 122 ARG A CA 1
ATOM 994 C C . ARG A 1 122 ? -1.351 -1.671 -6.077 1.00 74.19 122 ARG A C 1
ATOM 996 O O . ARG A 1 122 ? -2.118 -1.284 -6.951 1.00 74.19 122 ARG A O 1
ATOM 1003 N N . GLN A 1 123 ? -0.154 -1.130 -5.878 1.00 75.38 123 GLN A N 1
ATOM 1004 C CA . GLN A 1 123 ? 0.455 -0.194 -6.820 1.00 75.38 123 GLN A CA 1
ATOM 1005 C C . GLN A 1 123 ? 1.270 -0.989 -7.843 1.00 75.38 123 GLN A C 1
ATOM 1007 O O . GLN A 1 123 ? 2.269 -1.614 -7.496 1.00 75.38 123 GLN A O 1
ATOM 1012 N N . THR A 1 124 ? 0.831 -0.995 -9.100 1.00 73.88 124 THR A N 1
ATOM 1013 C CA . THR A 1 124 ? 1.601 -1.562 -10.213 1.00 73.88 124 THR A CA 1
ATOM 1014 C C . THR A 1 124 ? 2.359 -0.440 -10.908 1.00 73.88 124 THR A C 1
ATOM 1016 O O . THR A 1 124 ? 1.750 0.392 -11.581 1.00 73.88 124 THR A O 1
ATOM 1019 N N . THR A 1 125 ? 3.677 -0.401 -10.743 1.00 73.38 125 THR A N 1
ATOM 1020 C CA . THR A 1 125 ? 4.555 0.474 -11.520 1.00 73.38 125 THR A CA 1
ATOM 1021 C C . THR A 1 125 ? 4.944 -0.233 -12.815 1.00 73.38 125 THR A C 1
ATOM 1023 O O . THR A 1 125 ? 5.529 -1.315 -12.801 1.00 73.38 125 THR A O 1
ATOM 1026 N N . TRP A 1 126 ? 4.597 0.366 -13.952 1.00 62.75 126 TRP A N 1
ATOM 1027 C CA . TRP A 1 126 ? 5.068 -0.094 -15.254 1.00 62.75 126 TRP A CA 1
ATOM 1028 C C . TRP A 1 126 ? 6.429 0.544 -15.515 1.00 62.75 126 TRP A C 1
ATOM 1030 O O . TRP A 1 126 ? 6.542 1.765 -15.590 1.00 62.75 126 TRP A O 1
ATOM 1040 N N . VAL A 1 127 ? 7.472 -0.279 -15.593 1.00 68.00 127 VAL A N 1
ATOM 1041 C CA . VAL A 1 127 ? 8.803 0.164 -16.014 1.00 68.00 127 VAL A CA 1
ATOM 1042 C C . VAL A 1 127 ? 8.908 -0.104 -17.507 1.00 68.00 127 VAL A C 1
ATOM 1044 O O . VAL A 1 127 ? 9.047 -1.256 -17.922 1.00 68.00 127 VAL A O 1
ATOM 1047 N N . ASP A 1 128 ? 8.841 0.954 -18.312 1.00 54.62 128 ASP A N 1
ATOM 1048 C CA . ASP A 1 128 ? 9.132 0.873 -19.740 1.00 54.62 128 ASP A CA 1
ATOM 1049 C C . ASP A 1 128 ? 10.627 0.604 -19.917 1.00 54.62 128 ASP A C 1
ATOM 1051 O O . ASP A 1 128 ? 11.462 1.508 -19.895 1.00 54.62 128 ASP A O 1
ATOM 1055 N N . VAL A 1 129 ? 10.985 -0.673 -20.049 1.00 65.69 129 VAL A N 1
ATOM 1056 C CA . VAL A 1 129 ? 12.357 -1.068 -20.362 1.00 65.69 129 VAL A CA 1
ATOM 1057 C C . VAL A 1 129 ? 12.619 -0.697 -21.826 1.00 65.69 129 VAL A C 1
ATOM 1059 O O . VAL A 1 129 ? 11.981 -1.275 -22.714 1.00 65.69 129 VAL A O 1
ATOM 1062 N N . PRO A 1 130 ? 13.542 0.240 -22.126 1.00 64.81 130 PRO A N 1
ATOM 1063 C CA . PRO A 1 130 ? 13.886 0.548 -23.505 1.00 64.81 130 PRO A CA 1
ATOM 1064 C C . PRO A 1 130 ? 14.402 -0.725 -24.177 1.00 64.81 130 PRO A C 1
ATOM 1066 O O . PRO A 1 130 ? 15.285 -1.411 -23.659 1.00 64.81 130 PRO A O 1
ATOM 1069 N N . GLN A 1 131 ? 13.813 -1.067 -25.324 1.00 64.94 131 GLN A N 1
ATOM 1070 C CA . GLN A 1 131 ? 14.154 -2.295 -26.034 1.00 64.94 131 GLN A CA 1
ATOM 1071 C C . GLN A 1 131 ? 15.659 -2.327 -26.350 1.00 64.94 131 GLN A C 1
ATOM 1073 O O . GLN A 1 131 ? 16.222 -1.300 -26.747 1.00 64.94 131 GLN A O 1
ATOM 1078 N N . PRO A 1 132 ? 16.324 -3.491 -26.219 1.00 66.94 132 PRO A N 1
ATOM 1079 C CA . PRO A 1 132 ? 17.739 -3.601 -26.545 1.00 66.94 132 PRO A CA 1
ATOM 1080 C C . PRO A 1 132 ? 17.962 -3.219 -28.0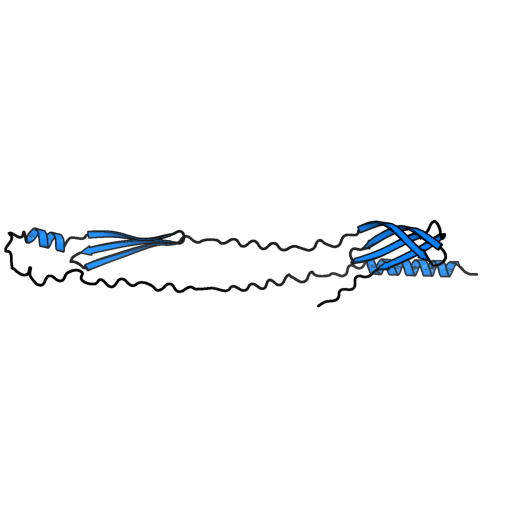11 1.00 66.94 132 PRO A C 1
ATOM 1082 O O . PRO A 1 132 ? 17.226 -3.676 -28.890 1.00 66.94 132 PRO A O 1
ATOM 1085 N N . LEU A 1 133 ? 18.981 -2.396 -28.284 1.00 71.56 133 LEU A N 1
ATOM 1086 C CA . LEU A 1 133 ? 19.313 -1.982 -29.646 1.00 71.56 133 LEU A CA 1
ATOM 1087 C C . LEU A 1 133 ? 19.612 -3.225 -30.503 1.00 71.56 133 LEU A C 1
ATOM 1089 O O . LEU A 1 133 ? 20.531 -3.999 -30.222 1.00 71.56 133 LEU A O 1
ATOM 1093 N N . LYS A 1 134 ? 18.814 -3.423 -31.557 1.00 79.62 134 LYS A N 1
ATOM 1094 C CA . LYS A 1 134 ? 18.975 -4.502 -32.543 1.00 79.62 134 LYS A CA 1
ATOM 1095 C C . LYS A 1 134 ? 19.670 -3.966 -33.793 1.00 79.62 134 LYS A C 1
ATOM 1097 O O . LYS A 1 134 ? 19.569 -2.779 -34.096 1.00 79.62 134 LYS A O 1
ATOM 1102 N N . ASN A 1 135 ? 20.347 -4.853 -34.523 1.00 83.12 135 ASN A N 1
ATOM 1103 C CA . ASN A 1 135 ? 20.874 -4.512 -35.841 1.00 83.12 135 ASN A CA 1
ATOM 1104 C C . ASN A 1 135 ? 19.700 -4.288 -36.792 1.00 83.12 135 ASN A C 1
ATOM 1106 O O . ASN A 1 135 ? 18.847 -5.170 -36.907 1.00 83.12 135 ASN A O 1
ATOM 1110 N N . THR A 1 136 ? 19.659 -3.145 -37.468 1.00 85.88 136 THR A N 1
ATOM 1111 C CA . THR A 1 136 ? 18.616 -2.853 -38.456 1.00 85.88 136 THR A CA 1
ATOM 1112 C C . THR A 1 136 ? 19.239 -2.445 -39.784 1.00 85.88 136 THR A C 1
ATOM 1114 O O . THR A 1 136 ? 20.193 -1.670 -39.829 1.00 85.88 136 THR A O 1
ATOM 1117 N N . LEU A 1 137 ? 18.716 -3.011 -40.871 1.00 91.00 137 LEU A N 1
ATOM 1118 C CA . LEU A 1 137 ? 19.100 -2.677 -42.237 1.00 91.00 137 LEU A CA 1
ATOM 1119 C C . LEU A 1 137 ? 17.978 -1.844 -42.854 1.00 91.00 137 LEU A C 1
ATOM 1121 O O . LEU A 1 137 ? 16.825 -2.270 -42.865 1.00 91.00 137 LEU A O 1
ATOM 1125 N N . TYR A 1 138 ? 18.325 -0.673 -43.366 1.00 91.00 138 TYR A N 1
ATOM 1126 C CA . TYR A 1 138 ? 17.433 0.204 -44.107 1.00 91.00 138 TYR A CA 1
ATOM 1127 C C . TYR A 1 138 ? 17.834 0.181 -45.575 1.00 91.00 138 TYR A C 1
ATOM 1129 O O . TYR A 1 138 ? 19.019 0.236 -45.905 1.00 91.00 138 TYR A O 1
ATOM 1137 N N . LEU A 1 139 ? 16.840 0.125 -46.448 1.00 93.06 139 LEU A N 1
ATOM 1138 C CA . LEU A 1 139 ? 17.008 0.263 -47.886 1.00 93.06 139 LEU A CA 1
ATOM 1139 C C . LEU A 1 139 ? 16.188 1.469 -48.322 1.00 93.06 139 LEU A C 1
ATOM 1141 O O . LEU A 1 139 ? 15.046 1.635 -47.896 1.00 93.06 139 LEU A O 1
ATOM 1145 N N . GLY A 1 140 ? 16.782 2.322 -49.138 1.00 90.50 140 GLY A N 1
ATOM 1146 C CA . GLY A 1 140 ? 16.160 3.553 -49.580 1.00 90.50 140 GLY A CA 1
ATOM 1147 C C . GLY A 1 140 ? 16.832 4.108 -50.822 1.00 90.50 140 GLY A C 1
ATOM 1148 O O . GLY A 1 140 ? 17.553 3.419 -51.543 1.00 90.50 140 GLY A O 1
ATOM 1149 N N . MET A 1 141 ? 16.559 5.378 -51.084 1.00 87.50 141 MET A N 1
ATOM 1150 C CA . MET A 1 141 ? 17.153 6.130 -52.179 1.00 87.50 141 MET A CA 1
ATOM 1151 C C . MET A 1 141 ? 17.597 7.484 -51.635 1.00 87.50 141 MET A C 1
ATOM 1153 O O . MET A 1 141 ? 16.913 8.077 -50.801 1.00 87.50 141 MET A O 1
ATOM 1157 N N . SER A 1 142 ? 18.749 7.965 -52.078 1.00 84.12 142 SER A N 1
ATOM 1158 C CA . SER A 1 142 ? 19.232 9.315 -51.826 1.00 84.12 142 SER A CA 1
ATOM 1159 C C . SER A 1 142 ? 19.177 10.132 -53.112 1.00 84.12 142 SER A C 1
ATOM 1161 O O . SER A 1 142 ? 19.456 9.650 -54.211 1.00 84.12 142 SER A O 1
ATOM 1163 N N . ILE A 1 143 ? 18.773 11.390 -52.961 1.00 82.94 143 ILE A N 1
ATOM 1164 C CA . ILE A 1 143 ? 18.713 12.373 -54.037 1.00 82.94 143 ILE A CA 1
ATOM 1165 C C . ILE A 1 143 ? 19.700 13.476 -53.671 1.00 82.94 143 ILE A C 1
ATOM 1167 O O . ILE A 1 143 ? 19.615 14.048 -52.585 1.00 82.94 143 ILE A O 1
ATOM 1171 N N . GLY A 1 144 ? 20.647 13.754 -54.562 1.00 78.12 144 GLY A N 1
ATOM 1172 C CA . GLY A 1 144 ? 21.671 14.778 -54.382 1.00 78.12 144 GLY A CA 1
ATOM 1173 C C . GLY A 1 144 ? 21.721 15.710 -55.585 1.00 78.12 144 GLY A C 1
ATOM 1174 O O . GLY A 1 144 ? 21.488 15.294 -56.716 1.00 78.12 144 GLY A O 1
ATOM 1175 N N . ARG A 1 145 ? 22.023 16.992 -55.369 1.00 73.62 145 ARG A N 1
ATOM 1176 C CA . ARG A 1 145 ? 22.216 17.959 -56.456 1.00 73.62 145 ARG A CA 1
ATOM 1177 C C . ARG A 1 145 ? 23.585 18.603 -56.318 1.00 73.62 145 ARG A C 1
ATOM 1179 O O . ARG A 1 145 ? 23.835 19.322 -55.357 1.00 73.62 145 ARG A O 1
ATOM 1186 N N . ASN A 1 146 ? 24.443 18.365 -57.301 1.00 71.56 146 ASN A N 1
ATOM 1187 C CA . ASN A 1 146 ? 25.663 19.133 -57.512 1.00 71.56 146 ASN A CA 1
ATOM 1188 C C . ASN A 1 146 ? 25.327 20.314 -58.457 1.00 71.56 146 ASN A C 1
ATOM 1190 O O . ASN A 1 146 ? 24.386 20.187 -59.247 1.00 71.56 146 ASN A O 1
ATOM 1194 N N . PRO A 1 147 ? 26.049 21.454 -58.450 1.00 76.06 147 PRO A N 1
ATOM 1195 C CA . PRO A 1 147 ? 25.731 22.606 -59.306 1.00 76.06 147 PRO A CA 1
ATOM 1196 C C . PRO A 1 147 ? 25.649 22.281 -60.806 1.00 76.06 147 PRO A C 1
ATOM 1198 O O . PRO A 1 147 ? 24.976 22.985 -61.551 1.00 76.06 147 PRO A O 1
ATOM 1201 N N . THR A 1 148 ? 26.300 21.202 -61.241 1.00 74.31 148 THR A N 1
ATOM 1202 C CA . THR A 1 148 ? 26.385 20.772 -62.641 1.00 74.31 148 THR A CA 1
ATOM 1203 C C . THR A 1 148 ? 25.605 19.494 -62.961 1.00 74.31 148 THR A C 1
ATOM 1205 O O . THR A 1 148 ? 25.384 19.217 -64.138 1.00 74.31 148 THR A O 1
ATOM 1208 N N . LYS A 1 149 ? 25.190 18.697 -61.963 1.00 76.69 149 LYS A N 1
ATOM 1209 C CA . LYS A 1 149 ? 24.552 17.384 -62.174 1.00 76.69 149 LYS A CA 1
ATOM 1210 C C . LYS A 1 149 ? 23.553 17.039 -61.070 1.00 76.69 149 LYS A C 1
ATOM 1212 O O . LYS A 1 149 ? 23.769 17.338 -59.897 1.00 76.69 149 LYS A O 1
ATOM 1217 N N . PHE A 1 150 ? 22.472 16.373 -61.461 1.00 80.88 150 PHE A N 1
ATOM 1218 C CA . PHE A 1 150 ? 21.514 15.755 -60.549 1.00 80.88 150 PHE A CA 1
ATOM 1219 C C . PHE A 1 150 ? 21.902 14.291 -60.322 1.00 80.88 150 PHE A C 1
ATOM 1221 O O . PHE A 1 150 ? 22.188 13.586 -61.288 1.00 80.88 150 PHE A O 1
ATOM 1228 N N . GLY A 1 151 ? 21.916 13.863 -59.064 1.00 77.62 151 GLY A N 1
ATOM 1229 C CA . GLY A 1 151 ? 22.282 12.518 -58.643 1.00 77.62 151 GLY A CA 1
ATOM 1230 C C . GLY A 1 151 ? 21.105 11.800 -57.995 1.00 77.62 151 GLY A C 1
ATOM 1231 O O . GLY A 1 151 ? 20.417 12.353 -57.132 1.00 77.62 151 GLY A O 1
ATOM 1232 N N . LEU A 1 152 ? 20.885 10.557 -58.412 1.00 83.25 152 LEU A N 1
ATOM 1233 C CA . LEU A 1 152 ? 19.878 9.663 -57.852 1.00 83.25 152 LEU A CA 1
ATOM 1234 C C . LEU A 1 152 ? 20.552 8.325 -57.571 1.00 83.25 152 LEU A C 1
ATOM 1236 O O . LEU A 1 152 ? 21.019 7.644 -58.486 1.00 83.25 152 LEU A O 1
ATOM 1240 N N . ALA A 1 153 ? 20.605 7.962 -56.294 1.00 85.62 153 ALA A N 1
ATOM 1241 C CA . ALA A 1 153 ? 21.369 6.819 -55.831 1.00 85.62 153 ALA A CA 1
ATOM 1242 C C . ALA A 1 153 ? 20.498 5.894 -54.970 1.00 85.62 153 ALA A C 1
ATOM 1244 O O . ALA A 1 153 ? 19.981 6.339 -53.945 1.00 85.62 153 ALA A O 1
ATOM 1245 N N . PRO A 1 154 ? 20.324 4.603 -55.307 1.00 88.69 154 PRO A N 1
ATOM 1246 C CA . PRO A 1 154 ? 19.913 3.621 -54.308 1.00 88.69 154 PRO A CA 1
ATOM 1247 C C . PRO A 1 154 ? 20.891 3.641 -53.124 1.00 88.69 154 PRO A C 1
ATOM 1249 O O . PRO A 1 154 ? 22.110 3.709 -53.312 1.00 88.69 154 PRO A O 1
ATOM 1252 N N . SER A 1 155 ? 20.354 3.592 -51.906 1.00 90.69 155 SER A N 1
ATOM 1253 C CA . SER A 1 155 ? 21.120 3.649 -50.663 1.00 90.69 155 SER A CA 1
ATOM 1254 C C . SER A 1 155 ? 20.742 2.513 -49.716 1.00 90.69 155 SER A C 1
ATOM 1256 O O . SER A 1 155 ? 19.575 2.161 -49.546 1.00 90.69 155 SER A O 1
ATOM 1258 N N . ALA A 1 156 ? 21.751 1.926 -49.084 1.00 92.06 156 ALA A N 1
ATOM 1259 C CA . ALA A 1 156 ? 21.601 0.957 -48.011 1.00 92.06 156 ALA A CA 1
ATOM 1260 C C . ALA A 1 156 ? 22.235 1.531 -46.744 1.00 92.06 156 ALA A C 1
ATOM 1262 O O . ALA A 1 156 ? 23.337 2.080 -46.797 1.00 92.06 156 ALA A O 1
ATOM 1263 N N . MET A 1 157 ? 21.553 1.415 -45.605 1.00 92.31 157 MET A N 1
ATOM 1264 C CA . MET A 1 157 ? 22.088 1.831 -44.311 1.00 92.31 157 MET A CA 1
ATOM 1265 C C . MET A 1 157 ? 22.026 0.696 -43.299 1.00 92.31 157 MET A C 1
ATOM 1267 O O . MET A 1 157 ? 20.973 0.107 -43.078 1.00 92.31 157 MET A O 1
ATOM 1271 N N . PHE A 1 158 ? 23.140 0.420 -42.637 1.00 90.75 158 PHE A N 1
ATOM 1272 C CA . PHE A 1 158 ? 23.240 -0.575 -41.582 1.00 90.75 158 PHE A CA 1
ATOM 1273 C C . PHE A 1 158 ? 23.433 0.112 -40.233 1.00 90.75 158 PHE A C 1
ATOM 1275 O O . PHE A 1 158 ? 24.423 0.811 -40.017 1.00 90.75 158 PHE A O 1
ATOM 1282 N N . LYS A 1 159 ? 22.489 -0.100 -39.317 1.00 90.25 159 LYS A N 1
ATOM 1283 C CA . LYS A 1 159 ? 22.551 0.380 -37.939 1.00 90.25 159 LYS A CA 1
ATOM 1284 C C . LYS A 1 159 ? 22.987 -0.756 -37.017 1.00 90.25 159 LYS A C 1
ATOM 1286 O O . LYS A 1 159 ? 22.291 -1.762 -36.895 1.00 90.25 159 LYS A O 1
ATOM 1291 N N . SER A 1 160 ? 24.126 -0.574 -36.357 1.00 85.19 160 SER A N 1
ATOM 1292 C CA . SER A 1 160 ? 24.704 -1.524 -35.398 1.00 85.19 160 SER A CA 1
ATOM 1293 C C . SER A 1 160 ? 24.054 -1.389 -34.011 1.00 85.19 160 SER A C 1
ATOM 1295 O O . SER A 1 160 ? 23.536 -0.325 -33.659 1.00 85.19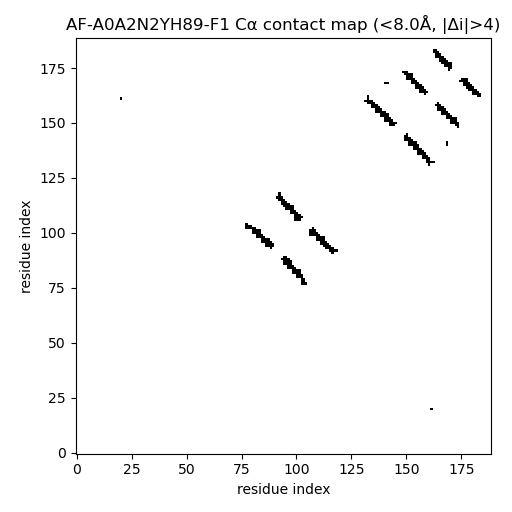 160 SER A O 1
ATOM 1297 N N . LYS A 1 161 ? 24.138 -2.431 -33.166 1.00 80.56 161 LYS A N 1
ATOM 1298 C CA . LYS A 1 161 ? 23.646 -2.401 -31.765 1.00 80.56 161 LYS A CA 1
ATOM 1299 C C . LYS A 1 161 ? 24.259 -1.274 -30.921 1.00 80.56 161 LYS A C 1
ATOM 1301 O O . LYS A 1 161 ? 23.715 -0.927 -29.881 1.00 80.56 161 LYS A O 1
ATOM 1306 N N . LYS A 1 162 ? 25.392 -0.711 -31.355 1.00 77.50 162 LYS A N 1
ATOM 1307 C CA . LYS A 1 162 ? 26.078 0.423 -30.713 1.00 77.50 162 LYS A CA 1
ATOM 1308 C C . LYS A 1 162 ? 25.565 1.801 -31.167 1.00 77.50 162 LYS A C 1
ATOM 1310 O O . LYS A 1 162 ? 26.199 2.803 -30.863 1.00 77.50 162 LYS A O 1
ATOM 1315 N N . ASP A 1 163 ? 24.444 1.855 -31.894 1.00 81.06 163 ASP A N 1
ATOM 1316 C CA . ASP A 1 163 ? 23.840 3.092 -32.426 1.00 81.06 163 ASP A CA 1
ATOM 1317 C C . ASP A 1 163 ? 24.738 3.828 -33.452 1.00 81.06 163 ASP A C 1
ATOM 1319 O O . ASP A 1 163 ? 24.604 5.030 -33.673 1.00 81.06 163 ASP A O 1
ATOM 1323 N N . HIS A 1 164 ? 25.661 3.100 -34.092 1.00 86.69 164 HIS A N 1
ATOM 1324 C CA . HIS A 1 164 ? 26.437 3.564 -35.249 1.00 86.69 164 HIS A CA 1
ATOM 1325 C C . HIS A 1 164 ? 25.700 3.207 -36.537 1.00 86.69 164 HIS A C 1
ATOM 1327 O O . HIS A 1 164 ? 25.173 2.096 -36.648 1.00 86.69 164 HIS A O 1
ATOM 1333 N N . VAL A 1 165 ? 25.664 4.133 -37.496 1.00 90.75 165 VAL A N 1
ATOM 1334 C CA . VAL A 1 165 ? 25.006 3.924 -38.791 1.00 90.75 165 VAL A CA 1
ATOM 1335 C C . VAL A 1 165 ? 26.030 4.046 -39.907 1.00 90.75 165 VAL A C 1
ATOM 1337 O O . VAL A 1 165 ? 26.715 5.058 -40.024 1.00 90.75 165 VAL A O 1
ATOM 1340 N N . TYR A 1 166 ? 26.094 3.022 -40.747 1.00 90.94 166 TYR A N 1
ATOM 1341 C CA . TYR A 1 166 ? 26.913 2.979 -41.950 1.00 90.94 166 TYR A CA 1
ATOM 1342 C C . TYR A 1 166 ? 26.007 3.106 -43.161 1.00 90.94 166 TYR A C 1
ATOM 1344 O O . TYR A 1 166 ? 25.047 2.349 -43.261 1.00 90.94 166 TYR A O 1
ATOM 1352 N N . SER A 1 167 ? 26.285 4.034 -44.072 1.00 91.81 167 SER A N 1
ATOM 1353 C CA . SER A 1 167 ? 25.551 4.172 -45.328 1.00 91.81 167 SER A CA 1
ATOM 1354 C C . SER A 1 167 ? 26.442 3.880 -46.525 1.00 91.81 167 SER A C 1
ATOM 1356 O O . SER A 1 167 ? 27.611 4.262 -46.573 1.00 91.81 167 SER A O 1
ATOM 1358 N N . PHE A 1 168 ? 25.860 3.211 -47.510 1.00 92.38 168 PHE A N 1
ATOM 1359 C CA . PHE A 1 168 ? 26.459 2.958 -48.806 1.00 92.38 168 PHE A CA 1
ATOM 1360 C C . PHE A 1 168 ? 25.453 3.355 -49.880 1.00 92.38 168 PHE A C 1
ATOM 1362 O O . PHE A 1 168 ? 24.321 2.876 -49.867 1.00 92.38 168 PHE A O 1
ATOM 1369 N N . SER A 1 169 ? 25.839 4.253 -50.782 1.00 89.38 169 SER A N 1
ATOM 1370 C CA . SER A 1 169 ? 24.989 4.693 -51.892 1.00 89.38 169 SER A CA 1
ATOM 1371 C C . SER A 1 169 ? 25.781 4.714 -53.190 1.00 89.38 169 SER A C 1
ATOM 1373 O O . SER A 1 169 ? 26.957 5.080 -53.193 1.00 89.38 169 SER A O 1
ATOM 1375 N N . TYR A 1 170 ? 25.131 4.355 -54.291 1.00 87.19 170 TYR A N 1
ATOM 1376 C CA . TYR A 1 170 ? 25.742 4.359 -55.618 1.00 87.19 170 TYR A CA 1
ATOM 1377 C C . TYR A 1 170 ? 24.905 5.207 -56.571 1.00 87.19 170 TYR A C 1
ATOM 1379 O O . TYR A 1 170 ? 23.761 4.862 -56.851 1.00 87.19 170 TYR A O 1
ATOM 1387 N N . ASP A 1 171 ? 25.453 6.325 -57.043 1.00 84.69 171 ASP A N 1
ATOM 1388 C CA . ASP A 1 171 ? 24.781 7.209 -57.994 1.00 84.69 171 ASP A CA 1
ATOM 1389 C C . ASP A 1 171 ? 24.933 6.661 -59.411 1.00 84.69 171 ASP A C 1
ATOM 1391 O O . ASP A 1 171 ? 26.018 6.652 -59.994 1.00 84.69 171 ASP A O 1
ATOM 1395 N N . VAL A 1 172 ? 23.815 6.214 -59.976 1.00 78.50 172 VAL A N 1
ATOM 1396 C CA . VAL A 1 172 ? 23.764 5.594 -61.305 1.00 78.50 172 VAL A CA 1
ATOM 1397 C C . VAL A 1 172 ? 23.986 6.634 -62.412 1.00 78.50 172 VAL A C 1
ATOM 1399 O O . VAL A 1 172 ? 24.480 6.293 -63.487 1.00 78.50 172 VAL A O 1
ATOM 1402 N N . ILE A 1 173 ? 23.658 7.905 -62.151 1.00 79.31 173 ILE A N 1
ATOM 1403 C CA . ILE A 1 173 ? 23.738 9.000 -63.126 1.00 79.31 173 ILE A CA 1
ATOM 1404 C C . ILE A 1 173 ? 25.155 9.572 -63.159 1.00 79.31 173 ILE A C 1
ATOM 1406 O O . ILE A 1 173 ? 25.747 9.722 -64.231 1.00 79.31 173 ILE A O 1
ATOM 1410 N N . SER A 1 174 ? 25.719 9.864 -61.987 1.00 75.50 174 SER A N 1
ATOM 1411 C CA . SER A 1 174 ? 27.065 10.444 -61.881 1.00 75.50 174 SER A CA 1
ATOM 1412 C C . SER A 1 174 ? 28.179 9.390 -61.897 1.00 75.50 174 SER A C 1
ATOM 1414 O O . SER A 1 174 ? 29.327 9.749 -62.137 1.00 75.50 174 SER A O 1
ATOM 1416 N N . ARG A 1 175 ? 27.837 8.099 -61.725 1.00 79.81 175 ARG A N 1
ATOM 1417 C CA . ARG A 1 175 ? 28.761 6.959 -61.532 1.00 79.81 175 ARG A CA 1
ATOM 1418 C C . ARG A 1 175 ? 29.666 7.108 -60.305 1.00 79.81 175 ARG A C 1
ATOM 1420 O O . ARG A 1 175 ? 30.768 6.561 -60.281 1.00 79.81 175 ARG A O 1
ATOM 1427 N N . ASP A 1 176 ? 29.172 7.804 -59.286 1.00 80.81 176 ASP A N 1
ATOM 1428 C CA . ASP A 1 176 ? 29.893 8.079 -58.047 1.00 80.81 176 ASP A CA 1
ATOM 1429 C C . ASP A 1 176 ? 29.394 7.190 -56.903 1.00 80.81 176 ASP A C 1
ATOM 1431 O O . ASP A 1 176 ? 28.234 6.780 -56.851 1.00 80.81 176 ASP A O 1
ATOM 1435 N N . MET A 1 177 ? 30.286 6.893 -55.960 1.00 83.06 177 MET A N 1
ATOM 1436 C CA . MET A 1 177 ? 29.993 6.063 -54.795 1.00 83.06 177 MET A CA 1
ATOM 1437 C C . MET A 1 177 ? 30.149 6.884 -53.519 1.00 83.06 177 MET A C 1
ATOM 1439 O O . MET A 1 177 ? 31.167 7.544 -53.315 1.00 83.06 177 MET A O 1
ATOM 1443 N N . TYR A 1 178 ? 29.157 6.797 -52.636 1.00 83.69 178 TYR A N 1
ATOM 1444 C CA . TYR A 1 178 ? 29.133 7.504 -51.363 1.00 83.69 178 TYR A CA 1
ATOM 1445 C C . TYR A 1 178 ? 29.130 6.510 -50.211 1.00 83.69 178 TYR A C 1
ATOM 1447 O O . TYR A 1 178 ? 28.253 5.649 -50.113 1.00 83.69 178 TYR A O 1
ATOM 1455 N N . VAL A 1 179 ? 30.101 6.664 -49.317 1.00 87.81 179 VAL A N 1
ATOM 1456 C CA . VAL A 1 179 ? 30.185 5.921 -48.060 1.00 87.81 179 VAL A CA 1
ATOM 1457 C C . VAL A 1 179 ? 30.061 6.923 -46.922 1.00 87.81 179 VAL A C 1
ATOM 1459 O O . VAL A 1 179 ? 30.823 7.887 -46.864 1.00 87.81 179 VAL A O 1
ATOM 1462 N N . GLY A 1 180 ? 29.086 6.720 -46.039 1.00 87.69 180 GLY A N 1
ATOM 1463 C CA . GLY A 1 180 ? 28.832 7.587 -44.892 1.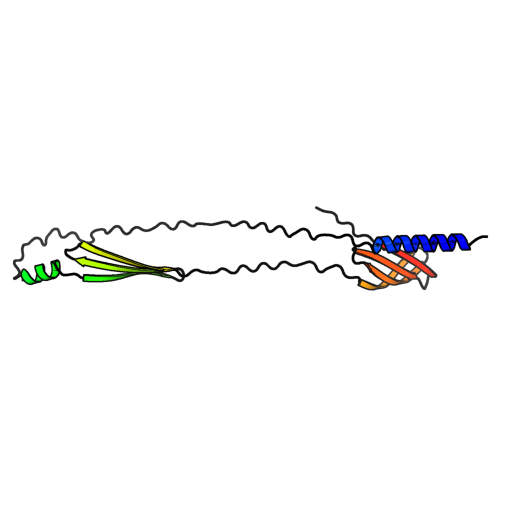00 87.69 180 GLY A CA 1
ATOM 1464 C C . GLY A 1 180 ? 28.926 6.825 -43.577 1.00 87.69 180 GLY A C 1
ATOM 1465 O O . GLY A 1 180 ? 28.526 5.665 -43.482 1.00 87.69 180 GLY A O 1
ATOM 1466 N N . ILE A 1 181 ? 29.447 7.490 -42.548 1.00 89.94 181 ILE A N 1
ATOM 1467 C CA . ILE A 1 181 ? 29.497 6.968 -41.181 1.00 89.94 181 ILE A CA 1
ATOM 1468 C C . ILE A 1 181 ? 28.863 8.010 -40.262 1.00 89.94 181 ILE A C 1
ATOM 1470 O O . ILE A 1 181 ? 29.312 9.156 -40.227 1.00 89.94 181 IL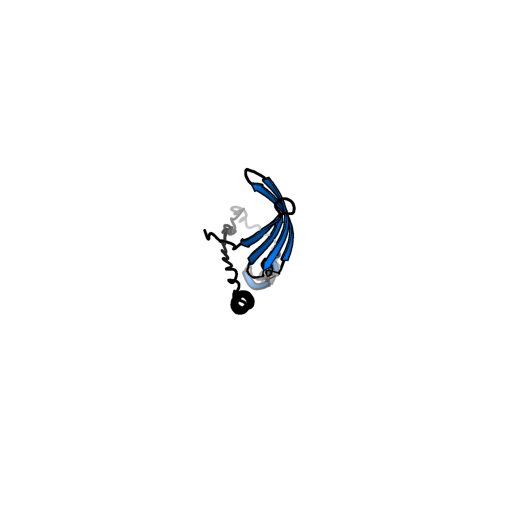E A O 1
ATOM 1474 N N . TYR A 1 182 ? 27.827 7.616 -39.522 1.00 88.94 182 TYR A N 1
ATOM 1475 C CA . TYR A 1 182 ? 27.092 8.491 -38.611 1.00 88.94 182 TYR A CA 1
ATOM 1476 C C . TYR A 1 182 ? 27.186 7.997 -37.169 1.00 88.94 182 TYR A C 1
ATOM 1478 O O . TYR A 1 182 ? 27.047 6.805 -36.875 1.00 88.94 182 TYR A O 1
ATOM 1486 N N . TRP A 1 183 ? 27.349 8.954 -36.259 1.00 88.00 183 TRP A N 1
ATOM 1487 C CA . TRP A 1 183 ? 27.461 8.741 -34.821 1.00 88.00 183 TRP A CA 1
ATOM 1488 C C . TRP A 1 183 ? 26.413 9.601 -34.120 1.00 88.00 183 TRP A C 1
ATOM 1490 O O . TRP A 1 183 ? 26.276 10.787 -34.428 1.00 88.00 183 TRP A O 1
ATOM 1500 N N . LYS A 1 184 ? 25.675 9.026 -33.169 1.00 83.56 184 LYS A N 1
ATOM 1501 C CA . LYS A 1 184 ? 24.716 9.785 -32.365 1.00 83.56 184 LYS A CA 1
ATOM 1502 C C . LYS A 1 184 ? 25.449 10.693 -31.379 1.00 83.56 184 LYS A C 1
ATOM 1504 O O . LYS A 1 184 ? 26.246 10.219 -30.573 1.00 83.56 184 LYS A O 1
ATOM 1509 N N . ILE A 1 185 ? 25.129 11.984 -31.406 1.00 82.75 185 ILE A N 1
ATOM 1510 C CA . ILE A 1 185 ? 25.604 12.971 -30.432 1.00 82.75 185 ILE A CA 1
ATOM 1511 C C . ILE A 1 185 ? 24.450 13.247 -29.466 1.00 82.75 185 ILE A C 1
ATOM 1513 O O . ILE A 1 185 ? 23.374 13.665 -29.887 1.00 82.75 185 ILE A O 1
ATOM 1517 N N . SER A 1 186 ? 24.654 12.970 -28.178 1.00 79.25 186 SER A N 1
ATOM 1518 C CA . SER A 1 186 ? 23.671 13.261 -27.131 1.00 79.25 186 SER A CA 1
ATOM 1519 C C . SER A 1 186 ? 24.061 14.548 -26.418 1.00 79.25 186 SER A C 1
ATOM 1521 O O . SER A 1 186 ? 25.042 14.565 -25.678 1.00 79.25 186 SER A O 1
ATOM 1523 N N . PHE A 1 187 ? 23.274 15.605 -26.588 1.00 77.62 187 PHE A N 1
ATOM 1524 C CA . PHE A 1 187 ? 23.362 16.782 -25.731 1.00 77.62 187 PHE A CA 1
ATOM 1525 C C . PHE A 1 187 ? 22.596 16.467 -24.443 1.00 77.62 187 PHE A C 1
ATOM 1527 O O . PHE A 1 187 ? 21.366 16.456 -24.442 1.00 77.62 187 PHE A O 1
ATOM 1534 N N . LYS A 1 188 ? 23.308 16.111 -23.365 1.00 66.06 188 LYS A N 1
ATOM 1535 C CA . LYS A 1 188 ? 22.692 16.069 -22.031 1.00 66.06 188 LYS A CA 1
ATOM 1536 C C 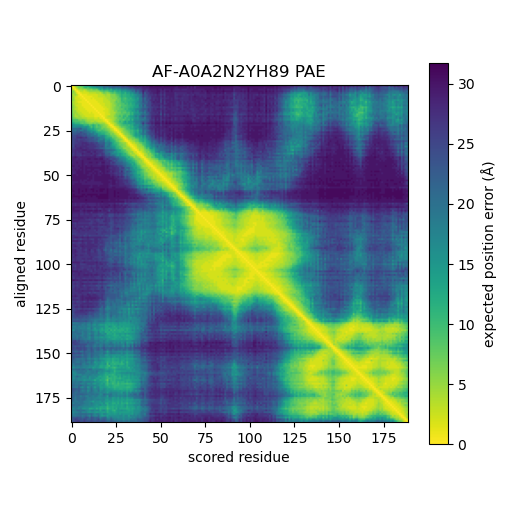. LYS A 1 188 ? 22.315 17.508 -21.655 1.00 66.06 188 LYS A C 1
ATOM 1538 O O . LYS A 1 188 ? 23.145 18.402 -21.819 1.00 66.06 188 LYS A O 1
ATOM 1543 N N . LYS A 1 189 ? 21.073 17.712 -21.219 1.00 42.97 189 LYS A N 1
ATOM 1544 C CA . LYS A 1 189 ? 20.599 18.957 -20.609 1.00 42.97 189 LYS A CA 1
ATOM 1545 C C . LYS A 1 189 ? 20.700 18.832 -19.096 1.00 42.97 189 LYS A C 1
ATOM 1547 O O . LYS A 1 189 ? 20.487 17.695 -18.617 1.00 42.97 189 LYS A O 1
#

Radius of gyration: 45.53 Å; Cα contacts (8 Å, |Δi|>4): 200; chains: 1; bounding box: 104×30×110 Å

Sequence (189 aa):
MKTTPWIIIIILLVALFLQRECTPKVVCPECPQTTSDTIRDTITKPTVHYVPKPIYTDTGSTKWRSYPVDTFQILSDYFSKHLYRDTLQNDSNALIVLTDTVSQNRIVYRYPQITLYPQTIRQTTWVDVPQPLKNTLYLGMSIGRNPTKFGLAPSAMFKSKKDHVYSFSYDVISRDMYVGIYWKISFKK

Solvent-accessible surface area (backbone atoms only — not comparable to full-atom values): 12352 Å² total; per-residue (Å²): 130,84,57,65,66,57,53,52,52,52,53,51,51,53,52,54,53,51,52,65,65,68,53,79,76,87,74,77,75,79,74,83,82,80,84,81,82,84,82,79,87,77,81,80,72,83,79,82,76,87,73,90,68,85,89,73,80,85,88,69,76,81,62,83,71,85,63,96,68,63,62,66,59,53,51,53,59,41,70,35,78,46,79,46,78,48,74,83,41,82,54,89,52,34,38,33,35,39,39,36,34,35,35,68,95,36,79,76,44,79,47,78,48,78,47,77,43,87,81,82,83,82,83,84,82,84,78,85,71,79,76,78,65,60,72,46,78,47,78,54,72,46,78,47,77,53,103,88,48,72,33,53,16,56,28,41,34,45,33,43,57,84,60,36,35,40,34,43,31,45,20,76,71,72,71,45,79,48,78,46,81,49,75,80,83,81,83,84,129

Mean predicted aligned error: 18.46 Å

pLDDT: mean 78.57, std 13.48, range [42.72, 95.44]

Foldseek 3Di:
DCCPVVVVVVVVVVVVVVVVQVPDDPDDPDDPDDDDDDDDDDPDDPDDDDDDDPPDDDPDPVPPPPDVDPPVVVVCQQADWDWDKDWPDDDQFKTWIKIFIDHNNDTPDIDIDIDGHDDDDDDDDDDPDPDQQDKDKDWDWDWDDDVVDTWIWTKIWIQGSQRKIWMWIATPGVRDIDIDIDDDDDDDD